Protein AF-0000000073251323 (afdb_homodimer)

Foldseek 3Di:
DFKKKKKKWFQFDDPVLQVVLQVLQVCCQPQFDDVNHGFWPDKDKDFDDDDVVSVRTTIMMMTMGRDPVSVVCLVPPTPSSVVSVVSRVVGTPDMDMDMDGDPDD/DFKKKKKKWFQFDDPVLQVVLQVLQVCCQPQFDDVNHGFWPDKDKDFDDDDVVSVRTTIMMMTMGRDPVSVVCLVPPTPSSVVSVVSRVVGTPDMDMDMDGDPDD

Sequence (210 aa):
MSPVTRVTLFKVASEKDQQHLVDLYKQMPQKAVKDGKPYISSVQAGKANSDQRAQGFTVVAISTFASQEDFNYYDTECEAHLELRTFAKGVNQGFAMIYFENEVVMSPVTRVTLFKVASEKDQQHLVDLYKQMPQKAVKDGKPYISSVQAGKANSDQRAQGFTVVAISTFASQEDFNYYDTECEAHLELRTFAKGVNQGFAMIYFENEVV

pLDDT: mean 97.34, std 3.48, range [72.31, 98.94]

InterPro domains:
  IPR011008 Dimeric alpha-beta barrel [SSF54909] (3-102)
  IPR013097 Stress responsive alpha+beta-barrel [PF07876] (4-89)
  IPR013097 Stress responsive alpha+beta-barrel [PS51502] (4-100)
  IPR013097 Stress responsive alpha+beta-barrel [SM00886] (4-102)

Structure (mmCIF, N/CA/C/O backbone):
data_AF-0000000073251323-model_v1
#
loop_
_entity.id
_entity.type
_entity.pdbx_description
1 polymer 'Chromosome 4, complete genome'
#
loop_
_atom_site.group_PDB
_atom_site.id
_atom_site.type_symbol
_atom_site.label_atom_id
_atom_site.label_alt_id
_atom_site.label_comp_id
_atom_site.label_asym_id
_atom_site.label_entity_id
_atom_site.label_seq_id
_atom_site.pdbx_PDB_ins_code
_atom_site.Cartn_x
_atom_site.Cartn_y
_atom_site.Cartn_z
_atom_site.occupancy
_atom_site.B_iso_or_equiv
_atom_site.auth_seq_id
_atom_site.auth_comp_id
_atom_site.auth_asym_id
_atom_site.auth_atom_id
_atom_site.pdbx_PDB_model_num
ATOM 1 N N . MET A 1 1 ? -20.422 -1.208 -6.93 1 72.31 1 MET A N 1
ATOM 2 C CA . MET A 1 1 ? -19.672 -1.805 -5.828 1 72.31 1 MET A CA 1
ATOM 3 C C . MET A 1 1 ? -18.359 -1.06 -5.594 1 72.31 1 MET A C 1
ATOM 5 O O . MET A 1 1 ? -17.812 -0.445 -6.516 1 72.31 1 MET A O 1
ATOM 9 N N . SER A 1 2 ? -17.953 -0.937 -4.324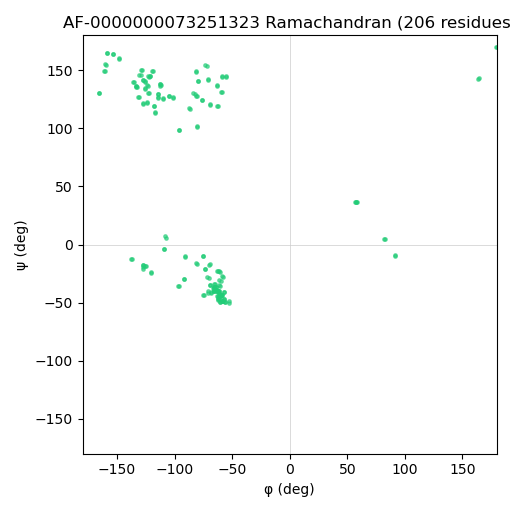 1 89.94 2 SER A N 1
ATOM 10 C CA . SER A 1 2 ? -16.797 -0.085 -4.027 1 89.94 2 SER A CA 1
ATOM 11 C C . SER A 1 2 ? -15.492 -0.827 -4.262 1 89.94 2 SER A C 1
ATOM 13 O O . SER A 1 2 ? -15.352 -1.986 -3.869 1 89.94 2 SER A O 1
ATOM 15 N N . PRO A 1 3 ? -14.617 -0.254 -4.977 1 97.69 3 PRO A N 1
ATOM 16 C CA . PRO A 1 3 ? -13.32 -0.903 -5.207 1 97.69 3 PRO A CA 1
ATOM 17 C C . PRO A 1 3 ? -12.602 -1.268 -3.908 1 97.69 3 PRO A C 1
ATOM 19 O O . PRO A 1 3 ? -12.766 -0.581 -2.896 1 97.69 3 PRO A O 1
ATOM 22 N N . VAL A 1 4 ? -11.93 -2.352 -3.936 1 98.44 4 VAL A N 1
ATOM 23 C CA . VAL A 1 4 ? -11.125 -2.834 -2.816 1 98.44 4 VAL A CA 1
ATOM 24 C C . VAL A 1 4 ? -9.648 -2.832 -3.203 1 98.44 4 VAL A C 1
ATOM 26 O O . VAL A 1 4 ? -9.273 -3.328 -4.27 1 98.44 4 VAL A O 1
ATOM 29 N N . THR A 1 5 ? -8.859 -2.234 -2.355 1 98.81 5 THR A N 1
ATOM 30 C CA . THR A 1 5 ? -7.422 -2.229 -2.578 1 98.81 5 THR A CA 1
ATOM 31 C C . THR A 1 5 ? -6.711 -3.107 -1.551 1 98.81 5 THR A C 1
ATOM 33 O O . THR A 1 5 ? -6.977 -3.008 -0.352 1 98.81 5 THR A O 1
ATOM 36 N N . ARG A 1 6 ? -5.914 -4.039 -2.057 1 98.88 6 ARG A N 1
ATOM 37 C CA . ARG A 1 6 ? -5.09 -4.918 -1.231 1 98.88 6 ARG A CA 1
ATOM 38 C C . ARG A 1 6 ? -3.625 -4.5 -1.283 1 98.88 6 ARG A C 1
ATOM 40 O O . ARG A 1 6 ? -3.059 -4.336 -2.365 1 98.88 6 ARG A O 1
ATOM 47 N N . VAL A 1 7 ? -3.029 -4.316 -0.119 1 98.94 7 VAL A N 1
ATOM 48 C CA . VAL A 1 7 ? -1.603 -4.051 0.029 1 98.94 7 VAL A CA 1
ATOM 49 C C . VAL A 1 7 ? -0.932 -5.219 0.748 1 98.94 7 VAL A C 1
ATOM 51 O O . VAL A 1 7 ? -1.385 -5.645 1.813 1 98.94 7 VAL A O 1
ATOM 54 N N . THR A 1 8 ? 0.101 -5.746 0.147 1 98.88 8 THR A N 1
ATOM 55 C CA . THR A 1 8 ? 0.896 -6.785 0.792 1 98.88 8 THR A CA 1
ATOM 56 C C . THR A 1 8 ? 2.359 -6.363 0.89 1 98.88 8 THR A C 1
ATOM 58 O O . THR A 1 8 ? 2.939 -5.883 -0.086 1 98.88 8 THR A O 1
ATOM 61 N N . LEU A 1 9 ? 2.914 -6.492 2.043 1 98.88 9 LEU A N 1
ATOM 62 C CA . LEU A 1 9 ? 4.332 -6.289 2.311 1 98.88 9 LEU A CA 1
ATOM 63 C C . LEU A 1 9 ? 5.012 -7.605 2.68 1 98.88 9 LEU A C 1
ATOM 65 O O . LEU A 1 9 ? 4.457 -8.398 3.441 1 98.88 9 LEU A O 1
ATOM 69 N N . PHE A 1 10 ? 6.207 -7.816 2.139 1 98.88 10 PHE A N 1
ATOM 70 C CA . PHE A 1 10 ? 6.949 -9.039 2.414 1 98.88 10 PHE A CA 1
ATOM 71 C C . PHE A 1 10 ? 8.344 -8.727 2.938 1 98.88 10 PHE A C 1
ATOM 73 O O . PHE A 1 10 ? 8.992 -7.793 2.459 1 98.88 10 PHE A O 1
ATOM 80 N N . LYS A 1 11 ? 8.758 -9.5 3.906 1 98.81 11 LYS A N 1
ATOM 81 C CA . LYS A 1 11 ? 10.164 -9.555 4.281 1 98.81 11 LYS A CA 1
ATOM 82 C C . LYS A 1 11 ? 10.867 -10.727 3.604 1 98.81 11 LYS A C 1
ATOM 84 O O . LYS A 1 11 ? 10.734 -11.875 4.035 1 98.81 11 LYS A O 1
ATOM 89 N N . VAL A 1 12 ? 11.555 -10.438 2.523 1 98.81 12 VAL A N 1
ATOM 90 C CA . VAL A 1 12 ? 12.312 -11.43 1.765 1 98.81 12 VAL A CA 1
ATOM 91 C C . VAL A 1 12 ? 13.789 -11.062 1.77 1 98.81 12 VAL A C 1
ATOM 93 O O . VAL A 1 12 ? 14.172 -9.984 1.295 1 98.81 12 VAL A O 1
ATOM 96 N N . ALA A 1 13 ? 14.633 -11.891 2.293 1 97.81 13 ALA A N 1
ATOM 97 C CA . ALA A 1 13 ? 16.047 -11.578 2.492 1 97.81 13 ALA A CA 1
ATOM 98 C C . ALA A 1 13 ? 16.812 -11.633 1.175 1 97.81 13 ALA A C 1
ATOM 100 O O . ALA A 1 13 ? 17.609 -10.75 0.878 1 97.81 13 ALA A O 1
ATOM 101 N N . SER A 1 14 ? 16.562 -12.625 0.363 1 98.19 14 SER A N 1
ATOM 102 C CA . SER A 1 14 ? 17.297 -12.867 -0.873 1 98.19 14 SER A CA 1
ATOM 103 C C . SER A 1 14 ? 16.859 -11.898 -1.97 1 98.19 14 SER A C 1
ATOM 105 O O . SER A 1 14 ? 15.695 -11.852 -2.348 1 98.19 14 SER A O 1
ATOM 107 N N . GLU A 1 15 ? 17.828 -11.188 -2.518 1 98 15 GLU A N 1
ATOM 108 C CA . GLU A 1 15 ? 17.531 -10.273 -3.615 1 98 15 GLU A CA 1
ATOM 109 C C . GLU A 1 15 ? 16.969 -11.016 -4.82 1 98 15 GLU A C 1
ATOM 111 O O . GLU A 1 15 ? 16.078 -10.508 -5.512 1 98 15 GLU A O 1
ATOM 116 N N . LYS A 1 16 ? 17.531 -12.148 -5.059 1 98.38 16 LYS A N 1
ATOM 117 C CA . LYS A 1 16 ? 17.047 -12.977 -6.156 1 98.38 16 LYS A CA 1
ATOM 118 C C . LYS A 1 16 ? 15.578 -13.359 -5.945 1 98.38 16 LYS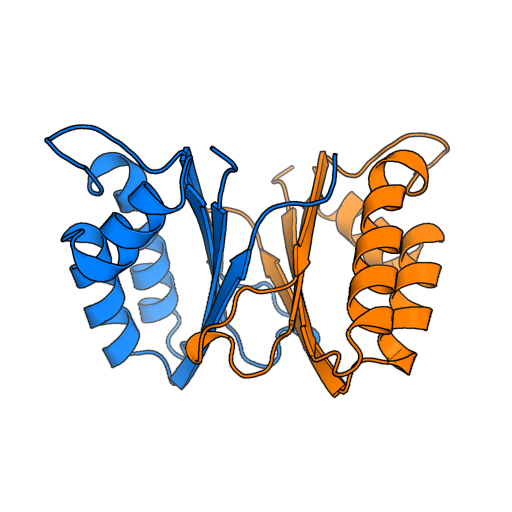 A C 1
ATOM 120 O O . LYS A 1 16 ? 14.766 -13.273 -6.867 1 98.38 16 LYS A O 1
ATOM 125 N N . ASP A 1 17 ? 15.219 -13.75 -4.723 1 98.75 17 ASP A N 1
ATOM 126 C CA . ASP A 1 17 ? 13.844 -14.133 -4.418 1 98.75 17 ASP A CA 1
ATOM 127 C C . ASP A 1 17 ? 12.914 -12.922 -4.457 1 98.75 17 ASP A C 1
ATOM 129 O O . ASP A 1 17 ? 11.758 -13.039 -4.867 1 98.75 17 ASP A O 1
ATOM 133 N N . GLN A 1 18 ? 13.453 -11.773 -4.031 1 98.75 18 GLN A N 1
ATOM 134 C CA . GLN A 1 18 ? 12.664 -10.547 -4.148 1 98.75 18 GLN A CA 1
ATOM 135 C C . GLN A 1 18 ? 12.266 -10.281 -5.598 1 98.75 18 GLN A C 1
ATOM 137 O O . GLN A 1 18 ? 11.094 -10.039 -5.887 1 98.75 18 GLN A O 1
ATOM 142 N N . GLN A 1 19 ? 13.273 -10.383 -6.461 1 98.62 19 GLN A N 1
ATOM 143 C CA . GLN A 1 19 ? 13.008 -10.109 -7.867 1 98.62 19 GLN A CA 1
ATOM 144 C C . 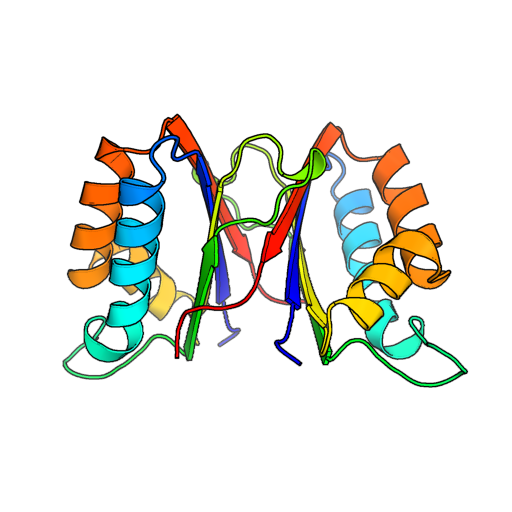GLN A 1 19 ? 12.07 -11.148 -8.469 1 98.62 19 GLN A C 1
ATOM 146 O O . GLN A 1 19 ? 11.195 -10.805 -9.273 1 98.62 19 GLN A O 1
ATOM 151 N N . HIS A 1 20 ? 12.234 -12.367 -8.133 1 98.69 20 HIS A N 1
ATOM 152 C CA . HIS A 1 20 ? 11.344 -13.406 -8.648 1 98.69 20 HIS A CA 1
ATOM 153 C C . HIS A 1 20 ? 9.898 -13.156 -8.211 1 98.69 20 HIS A C 1
ATOM 155 O O . HIS A 1 20 ? 8.977 -13.32 -9.008 1 98.69 20 HIS A O 1
ATOM 161 N N . LEU A 1 21 ? 9.719 -12.758 -6.973 1 98.62 21 LEU A N 1
ATOM 162 C CA . LEU A 1 21 ? 8.391 -12.43 -6.469 1 98.62 21 LEU A CA 1
ATOM 163 C C . LEU A 1 21 ? 7.773 -11.281 -7.262 1 98.62 21 LEU A C 1
ATOM 165 O O . LEU A 1 21 ? 6.617 -11.359 -7.68 1 98.62 21 LEU A O 1
ATOM 169 N N . VAL A 1 22 ? 8.562 -10.234 -7.527 1 98.69 22 VAL A N 1
ATOM 170 C CA . VAL A 1 22 ? 8.102 -9.094 -8.312 1 98.69 22 VAL A CA 1
ATOM 171 C C . VAL A 1 22 ? 7.754 -9.555 -9.727 1 98.69 22 VAL A C 1
ATOM 173 O O . VAL A 1 22 ? 6.738 -9.133 -10.289 1 98.69 22 VAL A O 1
ATOM 176 N N . ASP A 1 23 ? 8.57 -10.461 -10.281 1 98.31 23 ASP A N 1
ATOM 177 C CA . ASP A 1 23 ? 8.328 -10.977 -11.625 1 98.31 23 ASP A CA 1
ATOM 178 C C . ASP A 1 23 ? 7.016 -11.758 -11.688 1 98.31 23 ASP A C 1
ATOM 180 O O . ASP A 1 23 ? 6.32 -11.727 -12.703 1 98.31 23 ASP A O 1
ATOM 184 N N . LEU A 1 24 ? 6.703 -12.477 -10.641 1 98.25 24 LEU A N 1
ATOM 185 C CA . LEU A 1 24 ? 5.418 -13.164 -10.586 1 98.25 24 LEU A CA 1
ATOM 186 C C . LEU A 1 24 ? 4.266 -12.172 -10.609 1 98.25 24 LEU A C 1
ATOM 188 O O . LEU A 1 24 ? 3.271 -12.383 -11.312 1 98.25 24 LEU A O 1
ATOM 192 N N . TYR A 1 25 ? 4.391 -11.055 -9.906 1 98.56 25 TYR A N 1
ATOM 193 C CA . TYR A 1 25 ? 3.354 -10.031 -9.914 1 98.56 25 TYR A CA 1
ATOM 194 C C . TYR A 1 25 ? 3.215 -9.406 -11.297 1 98.56 25 TYR A C 1
ATOM 196 O O . TYR A 1 25 ? 2.111 -9.047 -11.719 1 98.56 25 TYR A O 1
ATOM 204 N N . LYS A 1 26 ? 4.352 -9.281 -12.039 1 97.56 26 LYS A N 1
ATOM 205 C CA . LYS A 1 26 ? 4.328 -8.719 -13.383 1 97.56 26 LYS A CA 1
ATOM 206 C C . LYS A 1 26 ? 3.455 -9.555 -14.312 1 97.56 26 LYS A C 1
ATOM 208 O O . LYS A 1 26 ? 2.924 -9.039 -15.305 1 97.56 26 LYS A O 1
ATOM 213 N N . GLN A 1 27 ? 3.271 -10.758 -13.969 1 96.88 27 GLN A N 1
ATOM 214 C CA . GLN A 1 27 ? 2.52 -11.672 -14.82 1 96.88 27 GLN A CA 1
ATOM 215 C C . GLN A 1 27 ? 1.034 -11.656 -14.469 1 96.88 27 GLN A C 1
ATOM 217 O O . GLN A 1 27 ? 0.205 -12.156 -15.234 1 96.88 27 GLN A O 1
ATOM 222 N N . MET A 1 28 ? 0.655 -11.07 -13.422 1 96.25 28 MET A N 1
ATOM 223 C CA . MET A 1 28 ? -0.7 -11.172 -12.891 1 96.25 28 MET A CA 1
ATOM 224 C C . MET A 1 28 ? -1.71 -10.539 -13.844 1 96.25 28 MET A C 1
ATOM 226 O O . MET A 1 28 ? -2.787 -11.094 -14.07 1 96.25 28 MET A O 1
ATOM 230 N N . PRO A 1 29 ? -1.384 -9.383 -14.477 1 93.19 29 PRO A N 1
ATOM 231 C CA . PRO A 1 29 ? -2.371 -8.789 -15.383 1 93.19 29 PRO A CA 1
ATOM 232 C C . PRO A 1 29 ? -2.787 -9.734 -16.5 1 93.19 29 PRO A C 1
ATOM 234 O O . PRO A 1 29 ? -3.93 -9.688 -16.969 1 93.19 29 PRO A O 1
ATOM 237 N N . GLN A 1 30 ? -1.931 -10.617 -16.875 1 93.5 30 GLN A N 1
ATOM 238 C CA . GLN A 1 30 ? -2.213 -11.555 -17.969 1 93.5 30 GLN A CA 1
ATOM 239 C C . GLN A 1 30 ? -2.715 -12.891 -17.422 1 93.5 30 GLN A C 1
ATOM 241 O O . GLN A 1 30 ? -3.617 -13.5 -18 1 93.5 30 GLN A O 1
ATOM 246 N N . LYS A 1 31 ? -2.182 -13.312 -16.281 1 95.88 31 LYS A N 1
ATOM 247 C CA . LYS A 1 31 ? -2.412 -14.672 -15.805 1 95.88 31 LYS A CA 1
ATOM 248 C C . LYS A 1 31 ? -3.627 -14.734 -14.883 1 95.88 31 LYS A C 1
ATOM 250 O O . LYS A 1 31 ? -4.254 -15.789 -14.75 1 95.88 31 LYS A O 1
ATOM 255 N N . ALA A 1 32 ? -3.906 -13.711 -14.211 1 96.56 32 ALA A N 1
ATOM 256 C CA . ALA A 1 32 ? -5.039 -13.703 -13.289 1 96.56 32 ALA A CA 1
ATOM 257 C C . ALA A 1 32 ? -6.352 -13.461 -14.031 1 96.56 32 ALA A C 1
ATOM 259 O O . ALA A 1 32 ? -6.676 -12.32 -14.375 1 96.56 32 ALA A O 1
ATOM 260 N N . VAL A 1 33 ? -7.125 -14.516 -14.289 1 96.19 33 VAL A N 1
ATOM 261 C CA . VAL A 1 33 ? -8.367 -14.414 -15.047 1 96.19 33 VAL A CA 1
ATOM 262 C C . VAL A 1 33 ? -9.5 -15.102 -14.281 1 96.19 33 VAL A C 1
ATOM 264 O O . VAL A 1 33 ? -9.258 -16.031 -13.516 1 96.19 33 VAL A O 1
ATOM 267 N N . LYS A 1 34 ? -10.609 -14.609 -14.383 1 95.31 34 LYS A N 1
ATOM 268 C CA . LYS A 1 34 ? -11.883 -15.156 -13.93 1 95.31 34 LYS A CA 1
ATOM 269 C C . LYS A 1 34 ? -12.82 -15.414 -15.109 1 95.31 34 LYS A C 1
ATOM 271 O O . LYS A 1 34 ? -13.242 -14.477 -15.789 1 95.31 34 LYS A O 1
ATOM 276 N N . ASP A 1 35 ? -13.109 -16.672 -15.336 1 93.31 35 ASP A N 1
ATOM 277 C CA . ASP A 1 35 ? -13.875 -17.078 -16.516 1 93.31 35 ASP A CA 1
ATOM 278 C C . ASP A 1 35 ? -13.203 -16.609 -17.797 1 93.31 35 ASP A C 1
ATOM 280 O O . ASP A 1 35 ? -13.852 -16.031 -18.672 1 93.31 35 ASP A O 1
ATOM 284 N N . GLY A 1 36 ? -11.891 -16.641 -17.812 1 93.38 36 GLY A N 1
ATOM 285 C CA . GLY A 1 36 ? -11.094 -16.344 -19 1 93.38 36 GLY A CA 1
ATOM 286 C C . GLY A 1 36 ? -10.875 -14.859 -19.219 1 93.38 36 GLY A C 1
ATOM 287 O O . GLY A 1 36 ? -10.25 -14.453 -20.203 1 93.38 36 GLY A O 1
ATOM 288 N N . LYS A 1 37 ? -11.344 -14.055 -18.281 1 96 37 LYS A N 1
ATOM 289 C CA . LYS A 1 37 ? -11.258 -12.609 -18.469 1 96 37 LYS A CA 1
ATOM 290 C C . LYS A 1 37 ? -10.5 -11.953 -17.312 1 96 37 LYS A C 1
ATOM 292 O O . LYS A 1 37 ? -10.625 -12.375 -16.172 1 96 37 LYS A O 1
ATOM 297 N N . PRO A 1 38 ? -9.742 -10.891 -17.719 1 96 38 PRO A N 1
ATOM 298 C CA . PRO A 1 38 ? -9.102 -10.141 -16.641 1 96 38 PRO A CA 1
ATOM 299 C C . PRO A 1 38 ? -10.117 -9.578 -15.641 1 96 38 PRO A C 1
ATOM 301 O O . PRO A 1 38 ? -11.211 -9.172 -16.031 1 96 38 PRO A O 1
ATOM 304 N N . TYR A 1 39 ? -9.758 -9.523 -14.312 1 97.44 39 TYR A N 1
ATOM 305 C CA . TYR A 1 39 ? -10.703 -9.031 -13.32 1 97.44 39 TYR A CA 1
ATOM 306 C C . TYR A 1 39 ? -10.016 -8.125 -12.305 1 97.44 39 TYR A C 1
ATOM 308 O O . TYR A 1 39 ? -10.672 -7.492 -11.477 1 97.44 39 TYR A O 1
ATOM 316 N N . ILE A 1 40 ? -8.68 -8.125 -12.297 1 97.69 40 ILE A N 1
ATOM 317 C CA . ILE A 1 40 ? -7.938 -7.188 -11.453 1 97.69 40 ILE A CA 1
ATOM 318 C C . ILE A 1 40 ? -7.867 -5.824 -12.141 1 97.69 40 ILE A C 1
ATOM 320 O O . ILE A 1 40 ? -7.473 -5.723 -13.305 1 97.69 40 ILE A O 1
ATOM 324 N N . SER A 1 41 ? -8.25 -4.789 -11.453 1 97.5 41 SER A N 1
ATOM 325 C CA . SER A 1 41 ? -8.297 -3.441 -12.016 1 97.5 41 SER A CA 1
ATOM 326 C C . SER A 1 41 ? -6.898 -2.883 -12.234 1 97.5 41 SER A C 1
ATOM 328 O O . SER A 1 41 ? -6.641 -2.207 -13.234 1 97.5 41 SER A O 1
ATOM 330 N N . SER A 1 42 ? -6.039 -3.146 -11.297 1 97.62 42 SER A N 1
ATOM 331 C CA . SER A 1 42 ? -4.656 -2.699 -11.406 1 97.62 42 SER A CA 1
ATOM 332 C C . SER A 1 42 ? -3.742 -3.477 -10.469 1 97.62 42 SER A C 1
ATOM 334 O O . SER A 1 42 ? -4.191 -3.98 -9.438 1 97.62 42 SER A O 1
ATOM 336 N N . VAL A 1 43 ? -2.48 -3.662 -10.836 1 98.31 43 VAL A N 1
ATOM 337 C CA . VAL A 1 43 ? -1.43 -4.281 -10.031 1 98.31 43 VAL A CA 1
ATOM 338 C C . VAL A 1 43 ? -0.178 -3.404 -10.062 1 98.31 43 VAL A C 1
ATOM 340 O O . VAL A 1 43 ? 0.265 -2.977 -11.125 1 98.31 43 VAL A O 1
ATOM 343 N N . GLN A 1 44 ? 0.321 -3.08 -8.93 1 98.56 44 GLN A N 1
ATOM 344 C CA . GLN A 1 44 ? 1.643 -2.49 -8.742 1 98.56 44 GLN A CA 1
ATOM 345 C C . GLN A 1 44 ? 2.508 -3.355 -7.828 1 98.56 44 GLN A C 1
ATOM 347 O O . GLN A 1 44 ? 2.004 -3.965 -6.883 1 98.56 44 GLN A O 1
ATOM 352 N N . ALA A 1 45 ? 3.773 -3.373 -8.125 1 98.81 45 ALA A N 1
ATOM 353 C CA . ALA A 1 45 ? 4.711 -4.09 -7.27 1 98.81 45 ALA A CA 1
ATOM 354 C C . ALA A 1 45 ? 6.141 -3.602 -7.484 1 98.81 45 ALA A C 1
ATOM 356 O O . ALA A 1 45 ? 6.465 -3.064 -8.547 1 98.81 45 ALA A O 1
ATOM 357 N N . GLY A 1 46 ? 6.934 -3.764 -6.5 1 98.62 46 GLY A N 1
ATOM 358 C CA . GLY A 1 46 ? 8.344 -3.412 -6.582 1 98.62 46 GLY A CA 1
ATOM 359 C C . GLY A 1 46 ? 9.102 -3.678 -5.293 1 98.62 46 GLY A C 1
ATOM 360 O O . GLY A 1 46 ? 8.508 -4.059 -4.285 1 98.62 46 GLY A O 1
ATOM 361 N N . LYS A 1 47 ? 10.414 -3.559 -5.457 1 98.75 47 LYS A N 1
ATOM 362 C CA . LYS A 1 47 ? 11.273 -3.637 -4.285 1 98.75 47 LYS A CA 1
ATOM 363 C C . LYS A 1 47 ? 11.289 -2.316 -3.52 1 98.75 47 LYS A C 1
ATOM 365 O O . LYS A 1 47 ? 11.305 -1.243 -4.125 1 98.75 47 LYS A O 1
ATOM 370 N N . ALA A 1 48 ? 11.281 -2.449 -2.174 1 98.38 48 ALA A N 1
ATOM 371 C CA . ALA A 1 48 ? 11.383 -1.273 -1.314 1 98.38 48 ALA A CA 1
ATOM 372 C C . ALA A 1 48 ? 12.719 -0.564 -1.515 1 98.38 48 ALA A C 1
ATOM 374 O O . ALA A 1 48 ? 13.766 -1.212 -1.63 1 98.38 48 ALA A O 1
ATOM 375 N N . ASN A 1 49 ? 12.656 0.772 -1.596 1 98.12 49 ASN A N 1
ATOM 376 C CA . ASN A 1 49 ? 13.891 1.541 -1.483 1 98.12 49 ASN A CA 1
ATOM 377 C C . ASN A 1 49 ? 14.422 1.538 -0.054 1 98.12 49 ASN A C 1
ATOM 379 O O . ASN A 1 49 ? 13.664 1.348 0.896 1 98.12 49 ASN A O 1
ATOM 383 N N . SER A 1 50 ? 15.727 1.707 0.015 1 96.38 50 SER A N 1
ATOM 384 C CA . SER A 1 50 ? 16.375 1.657 1.324 1 96.38 50 SER A CA 1
ATOM 385 C C . SER A 1 50 ? 15.867 2.777 2.23 1 96.38 50 SER A C 1
ATOM 387 O O . SER A 1 50 ? 16.016 3.957 1.908 1 96.38 50 SER A O 1
ATOM 389 N N . ASP A 1 51 ? 15.266 2.379 3.338 1 97.75 51 ASP A N 1
ATOM 390 C CA . ASP A 1 51 ? 14.734 3.287 4.352 1 97.75 51 ASP A CA 1
ATOM 391 C C . ASP A 1 51 ? 14.43 2.543 5.648 1 97.75 51 ASP A C 1
ATOM 393 O O . ASP A 1 51 ? 13.789 1.493 5.633 1 97.75 51 ASP A O 1
ATOM 397 N N . GLN A 1 52 ? 14.898 3.055 6.797 1 97.31 52 GLN A N 1
ATOM 398 C CA . GLN A 1 52 ? 14.703 2.375 8.078 1 97.31 52 GLN A CA 1
ATOM 399 C C . GLN A 1 52 ? 13.227 2.256 8.414 1 97.31 52 GLN A C 1
ATOM 401 O O . GLN A 1 52 ? 12.812 1.327 9.117 1 97.31 52 GLN A O 1
ATOM 406 N N . ARG A 1 53 ? 12.445 3.1 7.848 1 98.44 53 ARG A N 1
ATOM 407 C CA . ARG A 1 53 ? 11.023 3.109 8.172 1 98.44 53 ARG A CA 1
ATOM 408 C C . ARG A 1 53 ? 10.305 1.937 7.512 1 98.44 53 ARG A C 1
ATOM 410 O O . ARG A 1 53 ? 9.164 1.623 7.859 1 98.44 53 ARG A O 1
ATOM 417 N N . ALA A 1 54 ? 10.969 1.243 6.625 1 98.5 54 ALA A N 1
ATOM 418 C CA . ALA A 1 54 ? 10.375 0.074 5.98 1 98.5 54 ALA A CA 1
ATOM 419 C C . ALA A 1 54 ? 10.219 -1.079 6.965 1 98.5 54 ALA A C 1
ATOM 421 O O . ALA A 1 54 ? 9.508 -2.047 6.695 1 98.5 54 ALA A O 1
ATOM 422 N N . GLN A 1 55 ? 10.875 -1.076 8.055 1 97.94 55 GLN A N 1
ATOM 423 C CA . GLN A 1 55 ? 10.758 -2.041 9.148 1 97.94 55 GLN A CA 1
ATOM 424 C C . GLN A 1 55 ? 11.055 -3.457 8.664 1 97.94 55 GLN A C 1
ATOM 426 O O . GLN A 1 55 ? 10.359 -4.402 9.031 1 97.94 55 GLN A O 1
ATOM 431 N N . GLY A 1 56 ? 12 -3.621 7.754 1 97.88 56 GLY A N 1
ATOM 432 C CA . GLY A 1 56 ? 12.469 -4.922 7.309 1 97.88 56 GLY A CA 1
ATOM 433 C C . GLY A 1 56 ? 11.711 -5.449 6.105 1 97.88 56 GLY A C 1
ATOM 434 O O . GLY A 1 56 ? 12.078 -6.48 5.539 1 97.88 56 GLY A O 1
ATOM 435 N N . PHE A 1 57 ? 10.617 -4.762 5.75 1 98.75 57 PHE A N 1
ATOM 436 C CA . PHE A 1 57 ? 9.906 -5.164 4.539 1 98.75 57 PHE A CA 1
ATOM 437 C C . PHE A 1 57 ? 10.719 -4.805 3.297 1 98.75 57 PHE A C 1
ATOM 439 O O . PHE A 1 57 ? 11.312 -3.729 3.225 1 98.75 57 PHE A O 1
ATOM 446 N N . THR A 1 58 ? 10.672 -5.707 2.285 1 98.88 58 THR A N 1
ATOM 447 C CA . THR A 1 58 ? 11.586 -5.539 1.16 1 98.88 58 THR A CA 1
ATOM 448 C C . THR A 1 58 ? 10.82 -5.551 -0.161 1 98.88 58 THR A C 1
ATOM 450 O O . THR A 1 58 ? 11.359 -5.156 -1.198 1 98.88 58 THR A O 1
ATOM 453 N N . VAL A 1 59 ? 9.609 -6.031 -0.178 1 98.88 59 VAL A N 1
ATOM 454 C CA . VAL A 1 59 ? 8.766 -6.066 -1.37 1 98.88 59 VAL A CA 1
ATOM 455 C C . VAL A 1 59 ? 7.352 -5.602 -1.02 1 98.88 59 VAL A C 1
ATOM 457 O O . VAL A 1 59 ? 6.828 -5.941 0.044 1 98.88 59 VAL A O 1
ATOM 460 N N . VAL A 1 60 ? 6.805 -4.836 -1.915 1 98.94 60 VAL A N 1
ATOM 461 C CA . VAL A 1 60 ? 5.43 -4.371 -1.754 1 98.94 60 VAL A CA 1
ATOM 462 C C . VAL A 1 60 ? 4.629 -4.684 -3.016 1 98.94 60 VAL A C 1
ATOM 464 O O . VAL A 1 60 ? 5.148 -4.59 -4.129 1 98.94 60 VAL A O 1
ATOM 467 N N . ALA A 1 61 ? 3.42 -5.059 -2.84 1 98.88 61 ALA A N 1
ATOM 468 C CA . ALA A 1 61 ? 2.459 -5.246 -3.924 1 98.88 61 ALA A CA 1
ATOM 469 C C . ALA A 1 61 ? 1.121 -4.594 -3.59 1 98.88 61 ALA A C 1
ATOM 471 O O . ALA A 1 61 ? 0.647 -4.68 -2.455 1 98.88 61 ALA A O 1
ATOM 472 N N . ILE A 1 62 ? 0.551 -3.904 -4.551 1 98.88 62 ILE A N 1
ATOM 473 C CA . ILE A 1 62 ? -0.753 -3.258 -4.453 1 98.88 62 ILE A CA 1
ATOM 474 C C . ILE A 1 62 ? -1.664 -3.76 -5.57 1 98.88 62 ILE A C 1
ATOM 476 O O . ILE A 1 62 ? -1.321 -3.658 -6.754 1 98.88 62 ILE A O 1
ATOM 480 N N . SER A 1 63 ? -2.797 -4.312 -5.219 1 98.62 63 SER A N 1
ATOM 481 C CA . SER A 1 63 ? -3.799 -4.727 -6.199 1 98.62 63 SER A CA 1
ATOM 482 C C . SER A 1 63 ? -5.16 -4.113 -5.887 1 98.62 63 SER A C 1
ATOM 484 O O . SER A 1 63 ? -5.582 -4.078 -4.73 1 98.62 63 SER A O 1
ATOM 486 N N . THR A 1 64 ? -5.781 -3.615 -6.914 1 98.44 64 THR A N 1
ATOM 487 C CA . THR A 1 64 ? -7.125 -3.066 -6.77 1 98.44 64 THR A CA 1
ATOM 488 C C . THR A 1 64 ? -8.141 -3.918 -7.527 1 98.44 64 THR A C 1
ATOM 490 O O . THR A 1 64 ? -7.883 -4.348 -8.656 1 98.44 64 THR A O 1
ATOM 493 N N . PHE A 1 65 ? -9.227 -4.117 -6.895 1 98.31 65 PHE A N 1
ATOM 494 C CA . PHE A 1 65 ? -10.336 -4.895 -7.434 1 98.31 65 PHE A CA 1
ATOM 495 C C . PHE A 1 65 ? -11.594 -4.039 -7.535 1 98.31 65 PHE A C 1
ATOM 497 O O . PHE A 1 65 ? -11.828 -3.166 -6.695 1 98.31 65 PHE A O 1
ATOM 504 N N . ALA A 1 66 ? -12.398 -4.363 -8.508 1 97.5 66 ALA A N 1
ATOM 505 C CA . ALA A 1 66 ? -13.617 -3.578 -8.719 1 97.5 66 ALA A CA 1
ATOM 506 C C . ALA A 1 66 ? -14.656 -3.881 -7.637 1 97.5 66 ALA A C 1
ATOM 508 O O . ALA A 1 66 ? -15.586 -3.102 -7.43 1 97.5 66 ALA A O 1
ATOM 509 N N . SER A 1 67 ? -14.516 -5.07 -6.977 1 97.19 67 SER A N 1
ATOM 510 C CA . SER A 1 67 ? -15.508 -5.48 -5.992 1 97.19 67 SER A CA 1
ATOM 511 C C . SER A 1 67 ? -14.906 -6.41 -4.949 1 97.19 67 SER A C 1
ATOM 513 O O . SER A 1 67 ? -13.82 -6.961 -5.152 1 97.19 67 SER A O 1
ATOM 515 N N . GLN A 1 68 ? -15.688 -6.531 -3.83 1 97.38 68 GLN A N 1
ATOM 516 C CA . GLN A 1 68 ? -15.305 -7.496 -2.801 1 97.38 68 GLN A CA 1
ATOM 517 C C . GLN A 1 68 ? -15.305 -8.922 -3.354 1 97.38 68 GLN A C 1
ATOM 519 O O . GLN A 1 68 ? -14.477 -9.742 -2.959 1 97.38 68 GLN A O 1
ATOM 524 N N . GLU A 1 69 ? -16.219 -9.188 -4.254 1 97.12 69 GLU A N 1
ATOM 525 C CA . GLU A 1 69 ? -16.312 -10.516 -4.863 1 97.12 69 GLU A CA 1
ATOM 526 C C . GLU A 1 69 ? -15.039 -10.844 -5.652 1 97.12 69 GLU A C 1
ATOM 528 O O . GLU A 1 69 ? -14.508 -11.945 -5.547 1 97.12 69 GLU A O 1
ATOM 533 N N . ASP A 1 70 ? -14.57 -9.891 -6.418 1 97.62 70 ASP A N 1
ATOM 534 C CA . ASP A 1 70 ? -13.344 -10.094 -7.18 1 97.62 70 ASP A CA 1
ATOM 535 C C . ASP A 1 70 ? -12.156 -10.312 -6.25 1 97.62 70 ASP A C 1
ATOM 537 O O . ASP A 1 70 ? -11.297 -11.156 -6.52 1 97.62 70 ASP A O 1
ATOM 541 N N . PHE A 1 71 ? -12.102 -9.578 -5.16 1 98.31 71 PHE A N 1
ATOM 542 C CA . PHE A 1 71 ? -11.039 -9.766 -4.172 1 98.31 71 PHE A CA 1
ATOM 543 C C . PHE A 1 71 ? -11.102 -11.172 -3.582 1 98.31 71 PHE A C 1
ATOM 545 O O . PHE A 1 71 ? -10.078 -11.852 -3.465 1 98.31 71 PHE A O 1
ATOM 552 N N . ASN A 1 72 ? -12.32 -11.586 -3.223 1 97.88 72 ASN A N 1
ATOM 553 C CA . ASN A 1 72 ? -12.492 -12.922 -2.656 1 97.88 72 ASN A CA 1
ATOM 554 C C . ASN A 1 72 ? -12.039 -14.008 -3.629 1 97.88 72 ASN A C 1
ATOM 556 O O . ASN A 1 72 ? -11.398 -14.977 -3.225 1 97.88 72 ASN A O 1
ATOM 560 N N . TYR A 1 73 ? -12.406 -13.836 -4.863 1 98.31 73 TYR A N 1
ATOM 561 C CA . TYR A 1 73 ? -11.977 -14.789 -5.887 1 98.31 73 TYR A CA 1
ATOM 562 C C . TYR A 1 73 ? -10.453 -14.852 -5.961 1 98.31 73 TYR A C 1
ATOM 564 O O . TYR A 1 73 ? -9.875 -15.945 -5.957 1 98.31 73 TYR A O 1
ATOM 572 N N . TYR A 1 74 ? -9.836 -13.719 -6.02 1 98.5 74 TYR A N 1
ATOM 573 C CA . TYR A 1 74 ? -8.375 -13.617 -6.031 1 98.5 74 TYR A CA 1
ATOM 574 C C . TYR A 1 74 ? -7.766 -14.375 -4.863 1 98.5 74 TYR A C 1
ATOM 576 O O . TYR A 1 74 ? -6.855 -15.188 -5.047 1 98.5 74 TYR A O 1
ATOM 584 N N . ASP A 1 75 ? -8.273 -14.117 -3.719 1 97.94 75 ASP A N 1
ATOM 585 C CA . ASP A 1 75 ? -7.715 -14.594 -2.457 1 97.94 75 ASP A CA 1
ATOM 586 C C . ASP A 1 75 ? -7.902 -16.094 -2.299 1 97.94 75 ASP A C 1
ATOM 588 O O . ASP A 1 75 ? -7.07 -16.766 -1.69 1 97.94 75 ASP A O 1
ATOM 592 N N . THR A 1 76 ? -9 -16.703 -2.93 1 97.75 76 THR A N 1
ATOM 593 C CA . THR A 1 76 ? -9.352 -18.078 -2.564 1 97.75 76 THR A CA 1
ATOM 594 C C . THR A 1 76 ? -9.297 -18.984 -3.781 1 97.75 76 THR A C 1
ATOM 596 O O . THR A 1 76 ? -9.133 -20.203 -3.645 1 97.75 76 THR A O 1
ATOM 599 N N . GLU A 1 77 ? -9.438 -18.422 -5.016 1 97.75 77 GLU A N 1
ATOM 600 C CA . GLU A 1 77 ? -9.688 -19.312 -6.148 1 97.75 77 GLU A CA 1
ATOM 601 C C . GLU A 1 77 ? -8.688 -19.062 -7.277 1 97.75 77 GLU A C 1
ATOM 603 O O . GLU A 1 77 ? -8.5 -19.906 -8.156 1 97.75 77 GLU A O 1
ATOM 608 N N . CYS A 1 78 ? -8.078 -17.984 -7.348 1 98.19 78 CYS A N 1
ATOM 609 C CA . CYS A 1 78 ? -7.215 -17.594 -8.461 1 98.19 78 CYS A CA 1
ATOM 610 C C . CYS A 1 78 ? -5.945 -18.438 -8.484 1 98.19 78 CYS A C 1
ATOM 612 O O . CYS A 1 78 ? -5.137 -18.391 -7.551 1 98.19 78 CYS A O 1
ATOM 614 N N . GLU A 1 79 ? -5.703 -19.141 -9.523 1 97.19 79 GLU A N 1
ATOM 615 C CA . GLU A 1 79 ? -4.551 -20.031 -9.648 1 97.19 79 GLU A CA 1
ATOM 616 C C . GLU A 1 79 ? -3.246 -19.234 -9.711 1 97.19 79 GLU A C 1
ATOM 618 O O . GLU A 1 79 ? -2.23 -19.672 -9.164 1 97.19 79 GLU A O 1
ATOM 623 N N . ALA A 1 80 ? -3.312 -18.172 -10.445 1 97.25 80 ALA A N 1
ATOM 624 C CA . ALA A 1 80 ? -2.115 -17.344 -10.539 1 97.25 80 ALA A CA 1
ATOM 625 C C . ALA A 1 80 ? -1.683 -16.844 -9.164 1 97.25 80 ALA A C 1
ATOM 627 O O . ALA A 1 80 ? -0.491 -16.828 -8.844 1 97.25 80 ALA A O 1
ATOM 628 N N . HIS A 1 81 ? -2.627 -16.391 -8.344 1 98.38 81 HIS A N 1
ATOM 629 C CA . HIS A 1 81 ? -2.297 -15.945 -6.996 1 98.38 81 HIS A CA 1
ATOM 630 C C . HIS A 1 81 ? -1.804 -17.094 -6.137 1 98.38 81 HIS A C 1
ATOM 632 O O . HIS A 1 81 ? -0.913 -16.922 -5.301 1 98.38 81 HIS A O 1
ATOM 638 N N . LEU A 1 82 ? -2.381 -18.281 -6.312 1 97.94 82 LEU A N 1
ATOM 639 C CA . LEU A 1 82 ? -1.917 -19.453 -5.582 1 97.94 82 LEU A CA 1
ATOM 640 C C . LEU A 1 82 ? -0.436 -19.703 -5.84 1 97.94 82 LEU A C 1
ATOM 642 O O . LEU A 1 82 ? 0.321 -20 -4.91 1 97.94 82 LEU A O 1
ATOM 646 N N . GLU A 1 83 ? -0.076 -19.641 -7.094 1 97.5 83 GLU A N 1
ATOM 647 C CA . GLU A 1 83 ? 1.33 -19.797 -7.449 1 97.5 83 GLU A CA 1
ATOM 648 C C . GLU A 1 83 ? 2.207 -18.781 -6.727 1 97.5 83 GLU A C 1
ATOM 650 O O . GLU A 1 83 ? 3.229 -19.141 -6.141 1 97.5 83 GLU A O 1
ATOM 655 N N . LEU A 1 84 ? 1.805 -17.562 -6.793 1 97.94 84 LEU A N 1
ATOM 656 C CA . LEU A 1 84 ? 2.512 -16.453 -6.148 1 97.94 84 LEU A CA 1
ATOM 657 C C . LEU A 1 84 ? 2.609 -16.672 -4.645 1 97.94 84 LEU A C 1
ATOM 659 O O . LEU A 1 84 ? 3.695 -16.578 -4.066 1 97.94 84 LEU A O 1
ATOM 663 N N . ARG A 1 85 ? 1.492 -17 -4.051 1 97.56 85 ARG A N 1
ATOM 664 C CA . ARG A 1 85 ? 1.437 -17.156 -2.602 1 97.56 85 ARG A CA 1
ATOM 665 C C . ARG A 1 85 ? 2.279 -18.344 -2.148 1 97.56 85 ARG A C 1
ATOM 667 O O . ARG A 1 85 ? 2.9 -18.297 -1.085 1 97.56 85 ARG A O 1
ATOM 674 N N . THR A 1 86 ? 2.312 -19.422 -2.889 1 98.31 86 THR A N 1
ATOM 675 C CA . THR A 1 86 ? 3.109 -20.594 -2.574 1 98.31 86 THR A CA 1
ATOM 676 C C . THR A 1 86 ? 4.598 -20.266 -2.568 1 98.31 86 THR A C 1
ATOM 678 O O . THR A 1 86 ? 5.32 -20.625 -1.637 1 98.31 86 THR A O 1
ATOM 681 N N . PHE A 1 87 ? 5.031 -19.594 -3.555 1 98.75 87 PHE A N 1
ATOM 682 C CA . PHE A 1 87 ? 6.422 -19.156 -3.604 1 98.75 87 PHE A CA 1
ATOM 683 C C . PHE A 1 87 ? 6.742 -18.25 -2.428 1 98.75 87 PHE A C 1
ATOM 685 O O . PHE A 1 87 ? 7.738 -18.453 -1.729 1 98.75 87 PHE A O 1
ATOM 692 N N . ALA A 1 88 ? 5.887 -17.219 -2.193 1 98.5 88 ALA A N 1
ATOM 693 C CA . ALA A 1 88 ? 6.105 -16.25 -1.131 1 98.5 88 ALA A CA 1
ATOM 694 C C . ALA A 1 88 ? 6.219 -16.922 0.229 1 98.5 88 ALA A C 1
ATOM 696 O O . ALA A 1 88 ? 7.07 -16.562 1.044 1 98.5 88 ALA A O 1
ATOM 697 N N . LYS A 1 89 ? 5.418 -17.891 0.474 1 98.06 89 LYS A N 1
ATOM 698 C CA . LYS A 1 89 ? 5.426 -18.625 1.737 1 98.06 89 LYS A CA 1
ATOM 699 C C . LYS A 1 89 ? 6.773 -19.312 1.968 1 98.06 89 LYS A C 1
ATOM 701 O O . LYS A 1 89 ? 7.223 -19.438 3.109 1 98.06 89 LYS A O 1
ATOM 706 N N . GLY A 1 90 ? 7.375 -19.672 0.93 1 98.38 90 GLY A N 1
ATOM 707 C CA . GLY A 1 90 ? 8.625 -20.391 1.029 1 98.38 90 GLY A CA 1
ATOM 708 C C . GLY A 1 90 ? 9.82 -19.5 1.274 1 98.38 90 GLY A C 1
ATOM 709 O O . GLY A 1 90 ? 10.875 -19.953 1.722 1 98.38 90 GLY A O 1
ATOM 710 N N . VAL A 1 91 ? 9.648 -18.203 1.024 1 98.38 91 VAL A N 1
ATOM 711 C CA . VAL A 1 91 ? 10.852 -17.375 1.038 1 98.38 91 VAL A CA 1
ATOM 712 C C . VAL A 1 91 ? 10.68 -16.219 2.021 1 98.38 91 VAL A C 1
ATOM 714 O O . VAL A 1 91 ? 11.656 -15.547 2.373 1 98.38 91 VAL A O 1
ATOM 717 N N . ASN A 1 92 ? 9.438 -15.891 2.4 1 97.88 92 ASN A N 1
ATOM 718 C CA . ASN A 1 92 ? 9.281 -14.703 3.238 1 97.88 92 ASN A CA 1
ATOM 719 C C . ASN A 1 92 ? 9.57 -15.016 4.703 1 97.88 92 ASN A C 1
ATOM 721 O O . ASN A 1 92 ? 9.367 -16.141 5.156 1 97.88 92 ASN A O 1
ATOM 725 N N . GLN A 1 93 ? 10.062 -14.086 5.426 1 98.25 93 GLN A N 1
ATOM 726 C CA . GLN A 1 93 ? 10.344 -14.164 6.855 1 98.25 93 GLN A CA 1
ATOM 727 C C . GLN A 1 93 ? 9.352 -13.328 7.656 1 98.25 93 GLN A C 1
ATOM 729 O O . GLN A 1 93 ? 9.578 -13.031 8.828 1 98.25 93 GLN A O 1
ATOM 734 N N . GLY A 1 94 ? 8.375 -12.805 7.066 1 98.06 94 GLY A N 1
ATOM 735 C CA . GLY A 1 94 ? 7.324 -11.953 7.59 1 98.06 94 GLY A CA 1
ATOM 736 C C . GLY A 1 94 ? 6.566 -11.203 6.508 1 98.06 94 GLY A C 1
ATOM 737 O O . GLY A 1 94 ? 7.145 -10.828 5.484 1 98.06 94 GLY A O 1
ATOM 738 N N . PHE A 1 95 ? 5.293 -11.109 6.781 1 98.56 95 PHE A N 1
ATOM 739 C CA . PHE A 1 95 ? 4.488 -10.352 5.828 1 98.56 95 PHE A CA 1
ATOM 740 C C . PHE A 1 95 ? 3.336 -9.648 6.535 1 98.56 95 PHE A C 1
ATOM 742 O O . PHE A 1 95 ? 3.049 -9.93 7.699 1 98.56 95 PHE A O 1
ATOM 749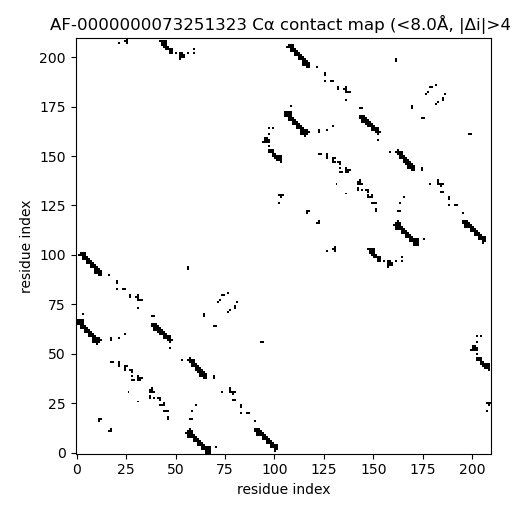 N N . ALA A 1 96 ? 2.791 -8.664 5.934 1 98.69 96 ALA A N 1
ATOM 750 C CA . ALA A 1 96 ? 1.532 -8.023 6.309 1 98.69 96 ALA A CA 1
ATOM 751 C C . ALA A 1 96 ? 0.636 -7.824 5.094 1 98.69 96 ALA A C 1
ATOM 753 O O . ALA A 1 96 ? 1.115 -7.473 4.012 1 98.69 96 ALA A O 1
ATOM 754 N N . MET A 1 97 ? -0.603 -8.133 5.234 1 98.88 97 MET A N 1
ATOM 755 C CA . MET A 1 97 ? -1.591 -7.918 4.184 1 98.88 97 MET A CA 1
ATOM 756 C C . MET A 1 97 ? -2.787 -7.133 4.715 1 98.88 97 MET A C 1
ATOM 758 O O . MET A 1 97 ? -3.414 -7.539 5.695 1 98.88 97 MET A O 1
ATOM 762 N N . ILE A 1 98 ? -3.029 -6.02 4.113 1 98.75 98 ILE A N 1
ATOM 763 C CA . ILE A 1 98 ? -4.152 -5.152 4.461 1 98.75 98 ILE A CA 1
ATOM 764 C C . ILE A 1 98 ? -5.02 -4.914 3.227 1 98.75 98 ILE A C 1
ATOM 766 O O . ILE A 1 98 ? -4.5 -4.723 2.123 1 98.75 98 ILE A O 1
ATOM 770 N N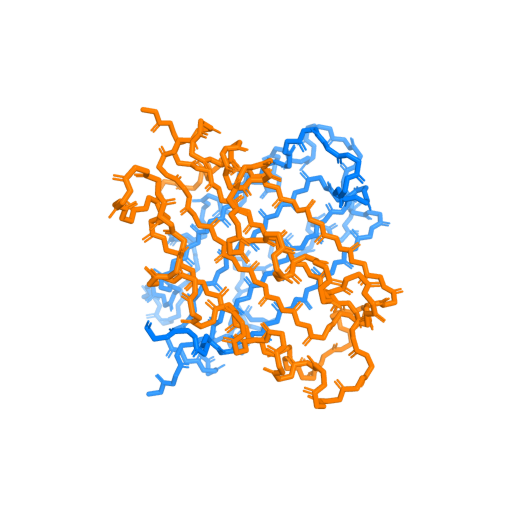 . TYR A 1 99 ? -6.312 -4.973 3.359 1 98.81 99 TYR A N 1
ATOM 771 C CA . TYR A 1 99 ? -7.195 -4.504 2.297 1 98.81 99 TYR A CA 1
ATOM 772 C C . TYR A 1 99 ? -8.234 -3.529 2.838 1 98.81 99 TYR A C 1
ATOM 774 O O . TYR A 1 99 ? -8.625 -3.611 4.008 1 98.81 99 TYR A O 1
ATOM 782 N N . PHE A 1 100 ? -8.617 -2.646 1.996 1 98.75 100 PHE A N 1
ATOM 783 C CA . PHE A 1 100 ? -9.445 -1.523 2.43 1 98.75 100 PHE A CA 1
ATOM 784 C C . PHE A 1 100 ? -10.203 -0.924 1.254 1 98.75 100 PHE A C 1
ATOM 786 O O . PHE A 1 100 ? -9.945 -1.27 0.099 1 98.75 100 PHE A O 1
ATOM 793 N N . GLU A 1 101 ? -11.195 -0.124 1.597 1 98.12 101 GLU A N 1
ATOM 794 C CA . GLU A 1 101 ? -11.883 0.747 0.646 1 98.12 101 GLU A CA 1
ATOM 795 C C . GLU A 1 101 ? -11.391 2.186 0.762 1 98.12 101 GLU A C 1
ATOM 797 O O . GLU A 1 101 ? -11.375 2.758 1.854 1 98.12 101 GLU A O 1
ATOM 802 N N . ASN A 1 102 ? -10.984 2.707 -0.382 1 98.19 102 ASN A N 1
ATOM 803 C CA . ASN A 1 102 ? -10.484 4.078 -0.4 1 98.19 102 ASN A CA 1
ATOM 804 C C . ASN A 1 102 ? -11.539 5.066 0.091 1 98.19 102 ASN A C 1
ATOM 806 O O . ASN A 1 102 ? -12.68 5.047 -0.371 1 98.19 102 ASN A O 1
ATOM 810 N N . GLU A 1 103 ? -11.141 5.953 1.008 1 97.75 103 GLU A N 1
ATOM 811 C CA . GLU A 1 103 ? -12.062 6.953 1.537 1 97.75 103 GLU A CA 1
ATOM 812 C C . GLU A 1 103 ? -11.703 8.352 1.041 1 97.75 103 GLU A C 1
ATOM 814 O O . GLU A 1 103 ? -12.406 9.32 1.344 1 97.75 103 GLU A O 1
ATOM 819 N N . VAL A 1 104 ? -10.578 8.414 0.302 1 94.56 104 VAL A N 1
ATOM 820 C CA . VAL A 1 104 ? -10.133 9.703 -0.212 1 94.56 104 VAL A CA 1
ATOM 821 C C . VAL A 1 104 ? -10.805 9.984 -1.554 1 94.56 104 VAL A C 1
ATOM 823 O O . VAL A 1 104 ? -10.828 9.125 -2.439 1 94.56 104 VAL A O 1
ATOM 826 N N . VAL A 1 105 ? -11.594 10.977 -1.66 1 77.19 105 VAL A N 1
ATOM 827 C CA . VAL A 1 105 ? -12.359 11.32 -2.855 1 77.19 105 VAL A CA 1
ATOM 828 C C . VAL A 1 105 ? -11.492 12.156 -3.799 1 77.19 105 VAL A C 1
ATOM 830 O O . VAL A 1 105 ? -10.703 12.992 -3.354 1 77.19 105 VAL A O 1
ATOM 833 N N . MET B 1 1 ? 10.844 11.18 -15.367 1 72.44 1 MET B N 1
ATOM 834 C CA . MET B 1 1 ? 11.164 10.68 -14.039 1 72.44 1 MET B CA 1
ATOM 835 C C . MET B 1 1 ? 10.156 9.625 -13.602 1 72.44 1 MET B C 1
ATOM 837 O O . MET B 1 1 ? 9.008 9.633 -14.047 1 72.44 1 MET B O 1
ATOM 841 N N . SER B 1 2 ? 10.625 8.586 -12.883 1 90.12 2 SER B N 1
ATOM 842 C CA . SER B 1 2 ? 9.734 7.465 -12.594 1 90.12 2 SER B CA 1
ATOM 843 C C . SER B 1 2 ? 8.875 7.746 -11.367 1 90.12 2 SER B C 1
ATOM 845 O O . SER B 1 2 ? 9.367 8.258 -10.359 1 90.12 2 SER B O 1
ATOM 847 N N . PRO B 1 3 ? 7.621 7.555 -11.469 1 97.75 3 PRO B N 1
ATOM 848 C CA . PRO B 1 3 ? 6.75 7.777 -10.312 1 97.75 3 PRO B CA 1
ATOM 849 C C . PRO B 1 3 ? 7.172 6.973 -9.094 1 97.75 3 PRO B C 1
ATOM 851 O O . PRO B 1 3 ? 7.727 5.879 -9.227 1 97.75 3 PRO B O 1
ATOM 854 N N . VAL B 1 4 ? 6.996 7.547 -7.961 1 98.44 4 VAL B N 1
ATOM 855 C CA . VAL B 1 4 ? 7.285 6.918 -6.68 1 98.44 4 VAL B CA 1
ATOM 856 C C . VAL B 1 4 ? 5.988 6.727 -5.895 1 98.44 4 VAL B C 1
ATOM 858 O O . VAL B 1 4 ? 5.188 7.656 -5.766 1 98.44 4 VAL B O 1
ATOM 861 N N . THR B 1 5 ? 5.801 5.52 -5.434 1 98.81 5 THR B N 1
ATOM 862 C CA . THR B 1 5 ? 4.637 5.23 -4.605 1 98.81 5 THR B CA 1
ATOM 863 C C . THR B 1 5 ? 5.055 4.961 -3.162 1 98.81 5 THR B C 1
ATOM 865 O O . THR B 1 5 ? 5.98 4.188 -2.912 1 98.81 5 THR B O 1
ATOM 868 N N . ARG B 1 6 ? 4.449 5.715 -2.25 1 98.88 6 ARG B N 1
ATOM 869 C CA . ARG B 1 6 ? 4.656 5.543 -0.816 1 98.88 6 ARG B CA 1
ATOM 870 C C . ARG B 1 6 ? 3.459 4.852 -0.17 1 98.88 6 ARG B C 1
ATOM 872 O O . ARG B 1 6 ? 2.316 5.277 -0.35 1 98.88 6 ARG B O 1
ATOM 879 N N . VAL B 1 7 ? 3.727 3.783 0.563 1 98.94 7 VAL B N 1
ATOM 880 C CA . VAL B 1 7 ? 2.729 3.078 1.361 1 98.94 7 VAL B CA 1
ATOM 881 C C . VAL B 1 7 ? 3.059 3.221 2.846 1 98.94 7 VAL B C 1
ATOM 883 O O . VAL B 1 7 ? 4.188 2.951 3.266 1 98.94 7 VAL B O 1
ATOM 886 N N . THR B 1 8 ? 2.102 3.686 3.605 1 98.88 8 THR B N 1
ATOM 887 C CA . THR B 1 8 ? 2.258 3.752 5.055 1 98.88 8 THR B CA 1
ATOM 888 C C . THR B 1 8 ? 1.158 2.961 5.754 1 98.88 8 THR B C 1
ATOM 890 O O . THR B 1 8 ? -0.02 3.094 5.418 1 98.88 8 THR B O 1
ATOM 893 N N . LEU B 1 9 ? 1.538 2.123 6.656 1 98.88 9 LEU B N 1
ATOM 894 C CA . LEU B 1 9 ? 0.643 1.383 7.539 1 98.88 9 LEU B CA 1
ATOM 895 C C . LEU B 1 9 ? 0.791 1.854 8.977 1 98.88 9 LEU B C 1
ATOM 897 O O . LEU B 1 9 ? 1.907 2.076 9.453 1 98.88 9 LEU B O 1
ATOM 901 N N . PHE B 1 10 ? -0.338 2.006 9.664 1 98.88 10 PHE B N 1
ATOM 902 C CA . PHE B 1 10 ? -0.321 2.457 11.055 1 98.88 10 PHE B CA 1
ATOM 903 C C . PHE B 1 10 ? -1.071 1.479 11.953 1 98.88 10 PHE B C 1
ATOM 905 O O . PHE B 1 10 ? -2.115 0.951 11.562 1 98.88 10 PHE B O 1
ATOM 912 N N . LYS B 1 11 ? -0.524 1.267 13.117 1 98.81 11 LYS B N 1
ATOM 913 C CA . LYS B 1 11 ? -1.267 0.643 14.211 1 98.81 11 LYS B CA 1
ATOM 914 C C . LYS B 1 11 ? -1.848 1.694 15.156 1 98.81 11 LYS B C 1
ATOM 916 O O . LYS B 1 11 ? -1.132 2.25 15.992 1 98.81 11 LYS B O 1
ATOM 921 N N . VAL B 1 12 ? -3.113 1.992 14.961 1 98.81 12 VAL B N 1
ATOM 922 C CA . VAL B 1 12 ? -3.836 2.955 15.781 1 98.81 12 VAL B CA 1
ATOM 923 C C . VAL B 1 12 ? -4.992 2.258 16.5 1 98.81 12 VAL B C 1
ATOM 925 O O . VAL B 1 12 ? -5.887 1.711 15.859 1 98.81 12 VAL B O 1
ATOM 928 N N . ALA B 1 13 ? -5 2.246 17.797 1 97.88 13 ALA B N 1
ATOM 929 C CA . ALA B 1 13 ? -5.965 1.479 18.578 1 97.88 13 ALA B CA 1
ATOM 930 C C . ALA B 1 13 ? -7.336 2.148 18.562 1 97.88 13 ALA B C 1
ATOM 932 O O . ALA B 1 13 ? -8.359 1.482 18.375 1 97.88 13 ALA B O 1
ATOM 933 N N . SER B 1 14 ? -7.391 3.447 18.719 1 98.19 14 SER B N 1
ATOM 934 C CA . SER B 1 14 ? -8.633 4.199 18.844 1 98.19 14 SER B CA 1
ATOM 935 C C . SER B 1 14 ? -9.32 4.367 17.484 1 98.19 14 SER B C 1
ATOM 937 O O . SER B 1 14 ? -8.734 4.93 16.562 1 98.19 14 SER B O 1
ATOM 939 N N . GLU B 1 15 ? -10.562 3.939 17.422 1 98 15 GLU B N 1
ATOM 940 C CA . GLU B 1 15 ? -11.32 4.102 16.188 1 98 15 GLU B CA 1
ATOM 941 C C . GLU B 1 15 ? -11.469 5.578 15.82 1 98 15 GLU B C 1
ATOM 943 O O . GLU B 1 15 ? -11.438 5.938 14.641 1 98 15 GLU B O 1
ATOM 948 N N . LYS B 1 16 ? -11.695 6.367 16.828 1 98.44 16 LYS B N 1
ATOM 949 C CA . LYS B 1 16 ? -11.805 7.805 16.609 1 98.44 16 LYS B CA 1
ATOM 950 C C . LYS B 1 16 ? -10.516 8.367 16 1 98.44 16 LYS B C 1
ATOM 952 O O . LYS B 1 16 ? -10.562 9.148 15.055 1 98.44 16 LYS B O 1
ATOM 957 N N . ASP B 1 17 ? -9.367 7.945 16.531 1 98.75 17 ASP B N 1
ATOM 958 C CA . ASP B 1 17 ? -8.086 8.414 16.031 1 98.75 17 ASP B CA 1
ATOM 959 C C . ASP B 1 17 ? -7.805 7.875 14.633 1 98.75 17 ASP B C 1
ATOM 961 O O . ASP B 1 17 ? -7.211 8.562 13.805 1 98.75 17 ASP B O 1
ATOM 965 N N . GLN B 1 18 ? -8.258 6.629 14.406 1 98.75 18 GLN B N 1
ATOM 966 C CA . GLN B 1 18 ? -8.133 6.086 13.055 1 98.75 18 GLN B CA 1
ATOM 967 C C . GLN B 1 18 ? -8.852 6.965 12.039 1 98.75 18 GLN B C 1
ATOM 969 O O . GLN B 1 18 ? -8.281 7.332 11.008 1 98.75 18 GLN B O 1
ATOM 974 N N . GLN B 1 19 ? -10.094 7.305 12.383 1 98.62 19 GLN B N 1
ATOM 975 C CA . GLN B 1 19 ? -10.883 8.102 11.461 1 98.62 19 GLN B CA 1
ATOM 976 C C . GLN B 1 19 ? -10.289 9.5 11.289 1 98.62 19 GLN B C 1
ATOM 978 O O . GLN B 1 19 ? -10.281 10.047 10.188 1 98.62 19 GLN B O 1
ATOM 983 N N . HIS B 1 20 ? -9.82 10.078 12.328 1 98.69 20 HIS B N 1
ATOM 984 C CA . HIS B 1 20 ? -9.211 11.398 12.227 1 98.69 20 HIS B CA 1
ATOM 985 C C . HIS B 1 20 ? -7.988 11.375 11.32 1 98.69 20 HIS B C 1
ATOM 987 O O . HIS B 1 20 ? -7.789 12.289 10.516 1 98.69 20 HIS B O 1
ATOM 993 N N . LEU B 1 21 ? -7.184 10.336 11.445 1 98.62 21 LEU B N 1
ATOM 994 C CA . LEU B 1 21 ? -6.016 10.18 10.586 1 98.62 21 LEU B CA 1
ATOM 995 C C . LEU B 1 21 ? -6.43 10.078 9.117 1 98.62 21 LEU B C 1
ATOM 997 O O . LEU B 1 21 ? -5.852 10.75 8.258 1 98.62 21 LEU B O 1
ATOM 1001 N N . VAL B 1 22 ? -7.473 9.289 8.844 1 98.69 22 VAL B N 1
ATOM 1002 C CA . VAL B 1 22 ? -7.984 9.148 7.484 1 98.69 22 VAL B CA 1
ATOM 1003 C C . VAL B 1 22 ? -8.508 10.492 6.984 1 98.69 22 VAL B C 1
ATOM 1005 O O . VAL B 1 22 ? -8.266 10.867 5.836 1 98.69 22 VAL B O 1
ATOM 1008 N N . ASP B 1 23 ? -9.172 11.25 7.879 1 98.31 23 ASP B N 1
ATOM 1009 C CA . ASP B 1 23 ? -9.703 12.555 7.512 1 98.31 23 ASP B CA 1
ATOM 1010 C C . ASP B 1 23 ? -8.586 13.523 7.152 1 98.31 23 ASP B C 1
ATOM 1012 O O . ASP B 1 23 ? -8.75 14.375 6.277 1 98.31 23 ASP B O 1
ATOM 1016 N N . LEU B 1 24 ? -7.477 13.445 7.844 1 98.25 24 LEU B N 1
ATOM 1017 C CA . LEU B 1 24 ? -6.328 14.273 7.492 1 98.25 24 LEU B CA 1
ATOM 1018 C C . LEU B 1 24 ? -5.824 13.938 6.094 1 98.25 24 LEU B C 1
ATOM 1020 O O . LEU B 1 24 ? -5.508 14.836 5.309 1 98.25 24 LEU B O 1
ATOM 1024 N N . TYR B 1 25 ? -5.789 12.656 5.727 1 98.56 25 TYR B N 1
ATOM 1025 C CA . TYR B 1 25 ? -5.367 12.25 4.391 1 98.56 25 TYR B CA 1
ATOM 1026 C C . TYR B 1 25 ? -6.344 12.758 3.336 1 98.56 25 TYR B C 1
ATOM 1028 O O . TYR B 1 25 ? -5.938 13.109 2.225 1 98.56 25 TYR B O 1
ATOM 1036 N N . LYS B 1 26 ? -7.656 12.82 3.684 1 97.56 26 LYS B N 1
ATOM 1037 C CA . LYS B 1 26 ? -8.672 13.312 2.76 1 97.56 26 LYS B CA 1
ATOM 1038 C C . LYS B 1 26 ? -8.398 14.758 2.365 1 97.56 26 LYS B C 1
ATOM 1040 O O . LYS B 1 26 ? -8.812 15.203 1.291 1 97.56 26 LYS B O 1
ATOM 1045 N N . GLN B 1 27 ? -7.691 15.438 3.178 1 96.88 27 GLN B N 1
ATOM 1046 C CA . GLN B 1 27 ? -7.438 16.859 2.943 1 96.88 27 GLN B CA 1
ATOM 1047 C C . GLN B 1 27 ? -6.164 17.062 2.127 1 96.88 27 GLN B C 1
ATOM 1049 O O . GL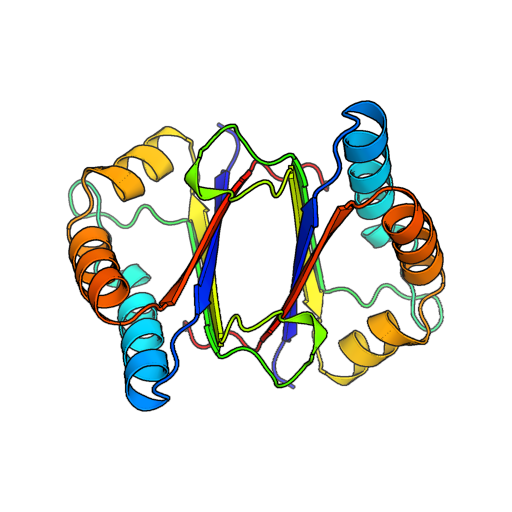N B 1 27 ? -5.918 18.156 1.614 1 96.88 27 GLN B O 1
ATOM 1054 N N . MET B 1 28 ? -5.402 16.062 1.926 1 96.25 28 MET B N 1
ATOM 1055 C CA . MET B 1 28 ? -4.07 16.188 1.34 1 96.25 28 MET B CA 1
ATOM 1056 C C . MET B 1 28 ? -4.152 16.672 -0.102 1 96.25 28 MET B C 1
ATOM 1058 O O . MET B 1 28 ? -3.369 17.531 -0.518 1 96.25 28 MET B O 1
ATOM 1062 N N . PRO B 1 29 ? -5.133 16.203 -0.906 1 93.25 29 PRO B N 1
ATOM 1063 C CA . PRO B 1 29 ? -5.191 16.672 -2.291 1 93.25 29 PRO B CA 1
ATOM 1064 C C . PRO B 1 29 ? -5.34 18.188 -2.387 1 93.25 29 PRO B C 1
ATOM 1066 O O . PRO B 1 29 ? -4.852 18.797 -3.342 1 93.25 29 PRO B O 1
ATOM 1069 N N . GLN B 1 30 ? -5.914 18.781 -1.418 1 93.62 30 GLN B N 1
ATOM 1070 C CA . GLN B 1 30 ? -6.133 20.219 -1.423 1 93.62 30 GLN B CA 1
ATOM 1071 C C . GLN B 1 30 ? -5.035 20.953 -0.652 1 93.62 30 GLN B C 1
ATOM 1073 O O . GLN B 1 30 ? -4.586 22.031 -1.062 1 93.62 30 GLN B O 1
ATOM 1078 N N . LYS B 1 31 ? -4.555 20.344 0.43 1 95.94 31 LYS B N 1
ATOM 1079 C CA . LYS B 1 31 ? -3.684 21.047 1.362 1 95.94 31 LYS B CA 1
ATOM 1080 C C . LYS B 1 31 ? -2.213 20.859 1 1 95.94 31 LYS B C 1
ATOM 1082 O O . LYS B 1 31 ? -1.37 21.688 1.337 1 95.94 31 LYS B O 1
ATOM 1087 N N . ALA B 1 32 ? -1.892 19.781 0.43 1 96.56 32 ALA B N 1
ATOM 1088 C CA . ALA B 1 32 ? -0.5 19.516 0.071 1 96.56 32 ALA B CA 1
ATOM 1089 C C . ALA B 1 32 ? -0.124 20.234 -1.225 1 96.56 32 ALA B C 1
ATOM 1091 O O . ALA B 1 32 ? -0.455 19.766 -2.316 1 96.56 32 ALA B O 1
ATOM 1092 N N . VAL B 1 33 ? 0.592 21.359 -1.133 1 96.19 33 VAL B N 1
ATOM 1093 C CA . VAL B 1 33 ? 0.955 22.156 -2.303 1 96.19 33 VAL B CA 1
ATOM 1094 C C . VAL B 1 33 ? 2.447 22.469 -2.268 1 96.19 33 VAL B C 1
ATOM 1096 O O . VAL B 1 33 ? 3.049 22.547 -1.193 1 96.19 33 VAL B O 1
ATOM 1099 N N . LYS B 1 34 ? 3.025 22.531 -3.34 1 95.31 34 LYS B N 1
ATOM 1100 C CA . LYS B 1 34 ? 4.383 22.984 -3.619 1 95.31 34 LYS B CA 1
ATOM 1101 C C . LYS B 1 34 ? 4.371 24.219 -4.527 1 95.31 34 LYS B C 1
ATOM 1103 O O . LYS B 1 34 ? 3.957 24.125 -5.688 1 95.31 34 LYS B O 1
ATOM 1108 N N . ASP B 1 35 ? 4.797 25.328 -3.98 1 93.38 35 ASP B N 1
ATOM 1109 C CA . ASP B 1 35 ? 4.711 26.609 -4.688 1 93.38 35 ASP B CA 1
ATOM 1110 C C . ASP B 1 35 ? 3.271 26.922 -5.078 1 93.38 35 ASP B C 1
ATOM 1112 O O . ASP B 1 35 ? 3 27.281 -6.223 1 93.38 35 ASP B O 1
ATOM 1116 N N . GLY B 1 36 ? 2.338 26.562 -4.23 1 93.25 36 GLY B N 1
ATOM 1117 C CA . GLY B 1 36 ? 0.928 26.875 -4.383 1 93.25 36 GLY B CA 1
ATOM 1118 C C . GLY B 1 36 ? 0.193 25.922 -5.309 1 93.25 36 GLY B C 1
ATOM 1119 O O . GLY B 1 36 ? -0.999 26.109 -5.566 1 93.25 36 GLY B O 1
ATOM 1120 N N . LYS B 1 37 ? 0.883 24.906 -5.762 1 96 37 LYS B N 1
ATOM 1121 C CA . LYS B 1 37 ? 0.271 23.984 -6.723 1 96 37 LYS B CA 1
ATOM 1122 C C . LYS B 1 37 ? 0.276 22.562 -6.195 1 96 37 LYS B C 1
ATOM 1124 O O . LYS B 1 37 ? 1.23 22.141 -5.543 1 96 37 LYS B O 1
ATOM 1129 N N . PRO B 1 38 ? -0.846 21.859 -6.562 1 96 38 PRO B N 1
ATOM 1130 C CA . PRO B 1 38 ? -0.82 20.438 -6.203 1 96 38 PRO B CA 1
ATOM 1131 C C . PRO B 1 38 ? 0.36 19.688 -6.82 1 96 38 PRO B C 1
ATOM 1133 O O . PRO B 1 38 ? 0.759 19.984 -7.949 1 96 38 PRO B O 1
ATOM 1136 N N . TYR B 1 39 ? 0.951 18.688 -6.086 1 97.44 39 TYR B N 1
ATOM 1137 C CA . TYR B 1 39 ? 2.109 17.984 -6.613 1 97.44 39 TYR B CA 1
ATOM 1138 C C . TYR B 1 39 ? 1.997 16.484 -6.359 1 97.44 39 TYR B C 1
ATOM 1140 O O . TYR B 1 39 ? 2.805 15.703 -6.859 1 97.44 39 TYR B O 1
ATOM 1148 N N . ILE B 1 40 ? 1.045 16.078 -5.512 1 97.75 40 ILE B N 1
ATOM 1149 C CA . ILE B 1 40 ? 0.785 14.656 -5.309 1 97.75 40 ILE B CA 1
ATOM 1150 C C . ILE B 1 40 ? -0.105 14.125 -6.434 1 97.75 40 ILE B C 1
ATOM 1152 O O . ILE B 1 40 ? -1.159 14.695 -6.719 1 97.75 40 ILE B O 1
ATOM 1156 N N . SER B 1 41 ? 0.302 13.07 -7.074 1 97.5 41 SER B N 1
ATOM 1157 C CA . SER B 1 41 ? -0.426 12.508 -8.211 1 97.5 41 SER B CA 1
ATOM 1158 C C . SER B 1 41 ? -1.724 11.852 -7.762 1 97.5 41 SER B C 1
ATOM 1160 O O . SER B 1 41 ? -2.748 11.953 -8.438 1 97.5 41 SER B O 1
ATOM 1162 N N . SER B 1 42 ? -1.648 11.148 -6.66 1 97.62 42 SER B N 1
ATOM 1163 C CA . SER B 1 42 ? -2.836 10.5 -6.113 1 97.62 42 SER B CA 1
ATOM 1164 C C . SER B 1 42 ? -2.646 10.156 -4.641 1 97.62 42 SER B C 1
ATOM 1166 O O . SER B 1 42 ? -1.518 9.969 -4.18 1 97.62 42 SER B O 1
ATOM 1168 N N . VAL B 1 43 ? -3.725 10.164 -3.867 1 98.31 43 VAL B N 1
ATOM 1169 C CA . VAL B 1 43 ? -3.771 9.758 -2.467 1 98.31 43 VAL B CA 1
ATOM 1170 C C . VAL B 1 43 ? -4.938 8.797 -2.246 1 98.31 43 VAL B C 1
ATOM 1172 O O . VAL B 1 43 ? -6.062 9.062 -2.672 1 98.31 43 VAL B O 1
ATOM 1175 N N . GLN B 1 44 ? -4.66 7.676 -1.68 1 98.56 44 GLN B N 1
ATOM 1176 C CA . GLN B 1 44 ? -5.652 6.75 -1.146 1 98.56 44 GLN B CA 1
ATOM 1177 C C . GLN B 1 44 ? -5.426 6.492 0.342 1 98.56 44 GLN B C 1
ATOM 1179 O O . GLN B 1 44 ? -4.281 6.449 0.8 1 98.56 44 GLN B O 1
ATOM 1184 N N . ALA B 1 45 ? -6.508 6.324 1.043 1 98.81 45 ALA B N 1
ATOM 1185 C CA . ALA B 1 45 ? -6.406 5.984 2.461 1 98.81 45 ALA B CA 1
ATOM 1186 C C . ALA B 1 45 ? -7.707 5.367 2.971 1 98.81 45 ALA B C 1
ATOM 1188 O O . ALA B 1 45 ? -8.773 5.594 2.4 1 98.81 45 ALA B O 1
ATOM 1189 N N . GLY B 1 46 ? -7.59 4.605 3.99 1 98.62 46 GLY B N 1
ATOM 1190 C CA . GLY B 1 46 ? -8.75 3.998 4.629 1 98.62 46 GLY B CA 1
ATOM 1191 C C . GLY B 1 46 ? -8.383 3.117 5.809 1 98.62 46 GLY B C 1
ATOM 1192 O O . GLY B 1 46 ? -7.203 2.904 6.09 1 98.62 46 GLY B O 1
ATOM 1193 N N . LYS B 1 47 ? -9.453 2.75 6.496 1 98.75 47 LYS B N 1
ATOM 1194 C CA . LYS B 1 47 ? -9.289 1.783 7.578 1 98.75 47 LYS B CA 1
ATOM 1195 C C . LYS B 1 47 ? -9.203 0.36 7.035 1 98.75 47 LYS B C 1
ATOM 1197 O O . LYS B 1 47 ? -9.922 0.001 6.098 1 98.75 47 LYS B O 1
ATOM 1202 N N . ALA B 1 48 ? -8.305 -0.428 7.656 1 98.44 48 ALA B N 1
ATOM 1203 C CA . ALA B 1 48 ? -8.18 -1.84 7.305 1 98.44 48 ALA B CA 1
ATOM 1204 C C . ALA B 1 48 ? -9.461 -2.602 7.617 1 98.44 48 ALA B C 1
ATOM 1206 O O . ALA B 1 48 ? -10.078 -2.385 8.664 1 98.44 48 ALA B O 1
ATOM 1207 N N . ASN B 1 49 ? -9.852 -3.463 6.688 1 98.19 49 ASN B N 1
ATOM 1208 C CA . ASN B 1 49 ? -10.891 -4.438 7.02 1 98.19 49 ASN B CA 1
ATOM 1209 C C . ASN B 1 49 ? -10.352 -5.535 7.938 1 98.19 49 ASN B C 1
ATOM 1211 O O . ASN B 1 49 ? -9.148 -5.797 7.961 1 98.19 49 ASN B O 1
ATOM 1215 N N . SER B 1 50 ? -11.289 -6.09 8.68 1 96.5 50 SER B N 1
ATOM 1216 C CA . SER B 1 50 ? -10.891 -7.102 9.648 1 96.5 50 SER B CA 1
ATOM 1217 C C . SER B 1 50 ? -10.281 -8.32 8.969 1 96.5 50 SER B C 1
ATOM 1219 O O . SER B 1 50 ? -10.945 -8.969 8.148 1 96.5 50 SER B O 1
ATOM 1221 N N . ASP B 1 51 ? -9.031 -8.594 9.297 1 97.81 51 ASP B N 1
ATOM 1222 C CA . ASP B 1 51 ? -8.273 -9.727 8.781 1 97.81 51 ASP B CA 1
ATOM 1223 C C . ASP B 1 51 ? -7.004 -9.961 9.602 1 97.81 51 ASP B C 1
ATOM 1225 O O . ASP B 1 51 ? -6.246 -9.031 9.867 1 97.81 51 ASP B O 1
ATOM 1229 N N . GLN B 1 52 ? -6.746 -11.203 10.039 1 97.38 52 GLN B N 1
ATOM 1230 C CA . GLN B 1 52 ? -5.598 -11.5 10.883 1 97.38 52 GLN B CA 1
ATOM 1231 C C . GLN B 1 52 ? -4.289 -11.203 10.156 1 97.38 52 GLN B C 1
ATOM 1233 O O . GLN B 1 52 ? -3.279 -10.883 10.789 1 97.38 52 GLN B O 1
ATOM 1238 N N . ARG B 1 53 ? -4.355 -11.195 8.875 1 98.44 53 ARG B N 1
ATOM 1239 C CA . ARG B 1 53 ? -3.143 -10.992 8.094 1 98.44 53 ARG B CA 1
ATOM 1240 C C . ARG B 1 53 ? -2.711 -9.523 8.125 1 98.44 53 ARG B C 1
ATOM 1242 O O . ARG B 1 53 ? -1.586 -9.195 7.746 1 98.44 53 ARG B O 1
ATOM 1249 N N . ALA B 1 54 ? -3.541 -8.656 8.633 1 98.5 54 ALA B N 1
ATOM 1250 C CA . ALA B 1 54 ? -3.188 -7.242 8.758 1 98.5 54 ALA B CA 1
ATOM 1251 C C . ALA B 1 54 ? -2.105 -7.035 9.812 1 98.5 54 ALA B C 1
ATOM 1253 O O . ALA B 1 54 ? -1.487 -5.973 9.875 1 98.5 54 ALA B O 1
ATOM 1254 N N . GLN B 1 55 ? -1.866 -7.953 10.664 1 97.94 55 GLN B N 1
ATOM 1255 C CA . GLN B 1 55 ? -0.803 -7.953 11.664 1 97.94 55 GLN B CA 1
ATOM 1256 C C . GLN B 1 55 ? -0.906 -6.738 12.586 1 97.94 55 GLN B C 1
ATOM 1258 O O . GLN B 1 55 ? 0.104 -6.109 12.898 1 97.94 55 GLN B O 1
ATOM 1263 N N . GLY B 1 56 ? -2.1 -6.309 12.922 1 97.88 56 GLY B N 1
ATOM 1264 C CA . GLY B 1 56 ? -2.33 -5.25 13.891 1 97.88 56 GLY B CA 1
ATOM 1265 C C . GLY B 1 56 ? -2.408 -3.873 13.258 1 97.88 56 GLY B C 1
ATOM 1266 O O . GLY B 1 56 ? -2.727 -2.891 13.93 1 97.88 56 GLY B O 1
ATOM 1267 N N . PHE B 1 57 ? -2.066 -3.799 11.969 1 98.75 57 PHE B N 1
ATOM 1268 C CA . PHE B 1 57 ? -2.219 -2.52 11.281 1 98.75 57 PHE B CA 1
ATOM 1269 C C . PHE B 1 57 ? -3.693 -2.195 11.062 1 98.75 57 PHE B C 1
ATOM 1271 O O . PHE B 1 57 ? -4.48 -3.076 10.711 1 98.75 57 PHE B O 1
ATOM 1278 N N . THR B 1 58 ? -4.039 -0.884 11.211 1 98.88 58 THR B N 1
ATOM 1279 C CA . THR B 1 58 ? -5.457 -0.536 11.234 1 98.88 58 THR B CA 1
ATOM 1280 C C . THR B 1 58 ? -5.758 0.561 10.211 1 98.88 58 THR B C 1
ATOM 1282 O O . THR B 1 58 ? -6.918 0.804 9.883 1 98.88 58 THR B O 1
ATOM 1285 N N . VAL B 1 59 ? -4.77 1.264 9.734 1 98.88 59 VAL B N 1
ATOM 1286 C CA . VAL B 1 59 ? -4.926 2.314 8.734 1 98.88 59 VAL B CA 1
ATOM 1287 C C . VAL B 1 59 ? -3.838 2.182 7.672 1 98.88 59 VAL B C 1
ATOM 1289 O O . VAL B 1 59 ? -2.684 1.884 7.988 1 98.88 59 VAL B O 1
ATOM 1292 N N . VAL B 1 60 ? -4.258 2.396 6.457 1 98.94 60 VAL B N 1
ATOM 1293 C CA . VAL B 1 60 ? -3.318 2.373 5.34 1 98.94 60 VAL B CA 1
ATOM 1294 C C . VAL B 1 60 ? -3.461 3.654 4.52 1 98.94 60 VAL B C 1
ATOM 1296 O O . VAL B 1 60 ? -4.57 4.164 4.34 1 98.94 60 VAL B O 1
ATOM 1299 N N . ALA B 1 61 ? -2.381 4.16 4.062 1 98.88 61 ALA B N 1
ATOM 1300 C CA . ALA B 1 61 ? -2.336 5.285 3.135 1 98.88 61 ALA B CA 1
ATOM 1301 C C . ALA B 1 61 ? -1.367 5.012 1.987 1 98.88 61 ALA B C 1
ATOM 1303 O O . ALA B 1 61 ? -0.28 4.473 2.199 1 98.88 61 ALA B O 1
ATOM 1304 N N . ILE B 1 62 ? -1.772 5.328 0.78 1 98.88 62 ILE B N 1
ATOM 1305 C CA . ILE B 1 62 ? -0.978 5.199 -0.437 1 98.88 62 ILE B CA 1
ATOM 1306 C C . ILE B 1 62 ? -0.899 6.551 -1.146 1 98.88 62 ILE B C 1
ATOM 1308 O O . ILE B 1 62 ? -1.928 7.145 -1.476 1 98.88 62 ILE B O 1
ATOM 1312 N N . SER B 1 63 ? 0.292 7.047 -1.359 1 98.62 63 SER B N 1
ATOM 1313 C CA . SER B 1 63 ? 0.499 8.266 -2.129 1 98.62 63 SER B CA 1
ATOM 1314 C C . SER B 1 63 ? 1.479 8.039 -3.275 1 98.62 63 SER B C 1
ATOM 1316 O O . SER B 1 63 ? 2.516 7.398 -3.094 1 98.62 63 SER B O 1
ATOM 1318 N N . THR B 1 64 ? 1.111 8.531 -4.418 1 98.5 64 THR B N 1
ATOM 1319 C CA . THR B 1 64 ? 1.989 8.461 -5.578 1 98.5 64 THR B CA 1
ATOM 1320 C C . THR B 1 64 ? 2.475 9.844 -5.984 1 98.5 64 THR B C 1
ATOM 1322 O O . THR B 1 64 ? 1.695 10.805 -6 1 98.5 64 THR B O 1
ATOM 1325 N N . PHE B 1 65 ? 3.717 9.906 -6.281 1 98.31 65 PHE B N 1
ATOM 1326 C CA . PHE B 1 65 ? 4.391 11.133 -6.703 1 98.31 65 PHE B CA 1
ATOM 1327 C C . PHE B 1 65 ? 4.961 10.977 -8.109 1 98.31 65 PHE B C 1
ATOM 1329 O O . PHE B 1 65 ? 5.398 9.891 -8.492 1 98.31 65 PHE B O 1
ATOM 1336 N N . ALA B 1 66 ? 5.004 12.078 -8.812 1 97.5 66 ALA B N 1
ATOM 1337 C CA . ALA B 1 66 ? 5.5 12.023 -10.18 1 97.5 66 ALA B CA 1
ATOM 1338 C C . ALA B 1 66 ? 7.016 11.836 -10.211 1 97.5 66 ALA B C 1
ATOM 1340 O O . ALA B 1 66 ? 7.578 11.43 -11.227 1 97.5 66 ALA B O 1
ATOM 1341 N N . SER B 1 67 ? 7.695 12.195 -9.078 1 97.19 67 SER B N 1
ATOM 1342 C CA . SER B 1 67 ? 9.156 12.133 -9.047 1 97.19 67 SER B CA 1
ATOM 1343 C C . SER B 1 67 ? 9.672 11.922 -7.629 1 97.19 67 SER B C 1
ATOM 1345 O O . SER B 1 67 ? 8.938 12.125 -6.66 1 97.19 67 SER B O 1
ATOM 1347 N N . GLN B 1 68 ? 10.969 11.508 -7.594 1 97.38 68 GLN B N 1
ATOM 1348 C CA . GLN B 1 68 ? 11.648 11.398 -6.309 1 97.38 68 GLN B CA 1
ATOM 1349 C C . GLN B 1 68 ? 11.711 12.75 -5.602 1 97.38 68 GLN B C 1
ATOM 1351 O O . GLN B 1 68 ? 11.625 12.82 -4.375 1 97.38 68 GLN B O 1
ATOM 1356 N N . GLU B 1 69 ? 11.875 13.797 -6.379 1 97.12 69 GLU B N 1
ATOM 1357 C CA . GLU B 1 69 ? 11.938 15.141 -5.812 1 97.12 69 GLU B CA 1
ATOM 1358 C C . GLU B 1 69 ? 10.633 15.508 -5.109 1 97.12 69 GLU B C 1
ATOM 1360 O O . GLU B 1 69 ? 10.648 16.047 -4.008 1 97.12 69 GLU B O 1
ATOM 1365 N N . ASP B 1 70 ? 9.531 15.203 -5.742 1 97.62 70 ASP B N 1
ATOM 1366 C CA . ASP B 1 70 ? 8.227 15.477 -5.133 1 97.62 70 ASP B CA 1
ATOM 1367 C C . ASP B 1 70 ? 8.047 14.664 -3.85 1 97.62 70 ASP B C 1
ATOM 1369 O O . ASP B 1 70 ? 7.516 15.172 -2.859 1 97.62 70 ASP B O 1
ATOM 1373 N N . PHE B 1 71 ? 8.484 13.43 -3.865 1 98.38 71 PHE B N 1
ATOM 1374 C CA . PHE B 1 71 ? 8.43 12.609 -2.662 1 98.38 71 PHE B CA 1
ATOM 1375 C C . PHE B 1 71 ? 9.266 13.219 -1.547 1 98.38 71 PHE B C 1
ATOM 1377 O O . PHE B 1 71 ? 8.812 13.312 -0.404 1 98.38 71 PHE B O 1
ATOM 1384 N N . ASN B 1 72 ? 10.484 13.633 -1.898 1 97.88 72 ASN B N 1
ATOM 1385 C CA . ASN B 1 72 ? 11.367 14.25 -0.909 1 97.88 72 ASN B CA 1
ATOM 1386 C C . ASN B 1 72 ? 10.742 15.5 -0.303 1 97.88 72 ASN B C 1
ATOM 1388 O O . ASN B 1 72 ? 10.836 15.727 0.904 1 97.88 72 ASN B O 1
ATOM 1392 N N . TYR B 1 73 ? 10.156 16.312 -1.144 1 98.31 73 TYR B N 1
ATOM 1393 C CA . TYR B 1 73 ? 9.477 17.5 -0.664 1 98.31 73 TYR B CA 1
ATOM 1394 C C . TYR B 1 73 ? 8.367 17.141 0.324 1 98.31 73 TYR B C 1
ATOM 1396 O O . TYR B 1 73 ? 8.289 17.734 1.408 1 98.31 73 TYR B O 1
ATOM 1404 N N . TYR B 1 74 ? 7.555 16.203 -0.045 1 98.5 74 TYR B N 1
ATOM 1405 C CA . TYR B 1 74 ? 6.484 15.703 0.811 1 98.5 74 TYR B CA 1
ATOM 1406 C C . TYR B 1 74 ? 7.027 15.281 2.172 1 98.5 74 TYR B C 1
ATOM 1408 O O . TYR B 1 74 ? 6.5 15.695 3.209 1 98.5 74 TYR B O 1
ATOM 1416 N N . ASP B 1 75 ? 8.055 14.531 2.135 1 97.94 75 ASP B N 1
ATOM 1417 C CA . ASP B 1 75 ? 8.602 13.867 3.312 1 97.94 75 ASP B CA 1
ATOM 1418 C C . ASP B 1 75 ? 9.281 14.867 4.238 1 97.94 75 ASP B C 1
ATOM 1420 O O . ASP B 1 75 ? 9.281 14.688 5.461 1 97.94 75 ASP B O 1
ATOM 1424 N N . THR B 1 76 ? 9.828 16.031 3.684 1 97.69 76 THR B N 1
ATOM 1425 C CA . THR B 1 76 ? 10.719 16.859 4.5 1 97.69 76 THR B CA 1
ATOM 1426 C C . THR B 1 76 ? 10.164 18.266 4.641 1 97.69 76 THR B C 1
ATOM 1428 O O . THR B 1 76 ? 10.5 18.984 5.59 1 97.69 76 THR B O 1
ATOM 1431 N N . GLU B 1 77 ? 9.312 18.734 3.68 1 97.75 77 GLU B N 1
ATOM 1432 C CA . GLU B 1 77 ? 9.023 20.156 3.641 1 97.75 77 GLU B CA 1
ATOM 1433 C C . GLU B 1 77 ? 7.516 20.422 3.646 1 97.75 77 GLU B C 1
ATOM 1435 O O . GLU B 1 77 ? 7.074 21.516 3.961 1 97.75 77 GLU B O 1
ATOM 1440 N N . CYS B 1 78 ? 6.719 19.531 3.318 1 98.19 78 CYS B N 1
ATOM 1441 C CA . CYS B 1 78 ? 5.281 19.719 3.168 1 98.19 78 CYS B CA 1
ATOM 1442 C C . CYS B 1 78 ? 4.617 19.953 4.52 1 98.19 78 CYS B C 1
ATOM 1444 O O . CYS B 1 78 ? 4.617 19.062 5.371 1 98.19 78 CYS B O 1
ATOM 1446 N N . GLU B 1 79 ? 3.982 21.047 4.691 1 97.19 79 GLU B N 1
ATOM 1447 C CA . GLU B 1 79 ? 3.352 21.406 5.961 1 97.19 79 GLU B CA 1
ATOM 1448 C C . GLU B 1 79 ? 2.154 20.5 6.254 1 97.19 79 GLU B C 1
ATOM 1450 O O . GLU B 1 79 ? 1.913 20.141 7.406 1 97.19 79 GLU B O 1
ATOM 1455 N N . ALA B 1 80 ? 1.417 20.25 5.223 1 97.38 80 ALA B N 1
ATOM 1456 C CA . ALA B 1 80 ? 0.263 19.375 5.41 1 97.38 80 ALA B CA 1
ATOM 1457 C C . ALA B 1 80 ? 0.692 18 5.922 1 97.38 80 ALA B C 1
ATOM 1459 O O . ALA B 1 80 ? 0.05 17.438 6.809 1 97.38 80 ALA B O 1
ATOM 1460 N N . HIS B 1 81 ? 1.754 17.438 5.355 1 98.38 81 HIS B N 1
ATOM 1461 C CA . HIS B 1 81 ? 2.252 16.156 5.82 1 98.38 81 HIS B CA 1
ATOM 1462 C C . HIS B 1 81 ? 2.801 16.25 7.238 1 98.38 81 HIS B C 1
ATOM 1464 O O . HIS B 1 81 ? 2.654 15.312 8.031 1 98.38 81 HIS B O 1
ATOM 1470 N N . LEU B 1 82 ? 3.445 17.359 7.562 1 97.94 82 LEU B N 1
ATOM 1471 C CA . LEU B 1 82 ? 3.938 17.562 8.922 1 97.94 82 LEU B CA 1
ATOM 1472 C C . LEU B 1 82 ? 2.799 17.469 9.93 1 97.94 82 LEU B C 1
ATOM 1474 O O . LEU B 1 82 ? 2.945 16.844 10.984 1 97.94 82 LEU B O 1
ATOM 1478 N N . GLU B 1 83 ? 1.724 18.141 9.609 1 97.62 83 GLU B N 1
ATOM 1479 C CA . GLU B 1 83 ? 0.55 18.062 10.477 1 97.62 83 GLU B CA 1
ATOM 1480 C C . GLU B 1 83 ? 0.087 16.625 10.672 1 97.62 83 GLU B C 1
ATOM 1482 O O . GLU B 1 83 ? -0.154 16.188 11.797 1 97.62 83 GLU B O 1
ATOM 1487 N N . LEU B 1 84 ? -0.044 15.93 9.594 1 98 84 LEU B N 1
ATOM 1488 C CA . LEU B 1 84 ? -0.463 14.531 9.594 1 98 84 LEU B CA 1
ATOM 1489 C C . LEU B 1 84 ? 0.495 13.672 10.406 1 98 84 LEU B C 1
ATOM 1491 O O . LEU B 1 84 ? 0.065 12.914 11.281 1 98 84 LEU B O 1
ATOM 1495 N N . ARG B 1 85 ? 1.771 13.844 10.141 1 97.56 85 ARG B N 1
ATOM 1496 C CA . ARG B 1 85 ? 2.783 13.023 10.797 1 97.56 85 ARG B CA 1
ATOM 1497 C C . ARG B 1 85 ? 2.832 13.312 12.297 1 97.56 85 ARG B C 1
ATOM 1499 O O . ARG B 1 85 ? 3.057 12.398 13.094 1 97.56 85 ARG B O 1
ATOM 1506 N N . THR B 1 86 ? 2.66 14.531 12.711 1 98.25 86 THR B N 1
ATOM 1507 C CA . THR B 1 86 ? 2.648 14.914 14.117 1 98.25 86 THR B CA 1
ATOM 1508 C C . THR B 1 86 ? 1.496 14.234 14.859 1 98.25 86 THR B C 1
ATOM 1510 O O . THR B 1 86 ? 1.689 13.672 15.93 1 98.25 86 THR B O 1
ATOM 1513 N N . PHE B 1 87 ? 0.356 14.289 14.297 1 98.75 87 PHE B N 1
ATOM 1514 C CA . PHE B 1 87 ? -0.791 13.602 14.883 1 98.75 87 PHE B CA 1
ATOM 1515 C C . PHE B 1 87 ? -0.54 12.102 14.969 1 98.75 87 PHE B C 1
ATOM 1517 O O . PHE B 1 87 ? -0.738 11.5 16.031 1 98.75 87 PHE B O 1
ATOM 1524 N N . ALA B 1 88 ? -0.09 11.492 13.859 1 98.5 88 ALA B N 1
ATOM 1525 C CA . ALA B 1 88 ? 0.143 10.055 13.797 1 98.5 88 ALA B CA 1
ATOM 1526 C C . ALA B 1 88 ? 1.136 9.609 14.867 1 98.5 88 ALA B C 1
ATOM 1528 O O . ALA B 1 88 ? 0.947 8.57 15.508 1 98.5 88 ALA B O 1
ATOM 1529 N N . LYS B 1 89 ? 2.154 10.367 15.078 1 98.12 89 LYS B N 1
ATOM 1530 C CA . LYS B 1 89 ? 3.172 10.055 16.078 1 98.12 89 LYS B CA 1
ATOM 1531 C C . LYS B 1 89 ? 2.566 9.969 17.469 1 98.12 89 LYS B C 1
ATOM 1533 O O . LYS B 1 89 ? 3.018 9.18 18.312 1 98.12 89 LYS B O 1
ATOM 1538 N N . GLY B 1 90 ? 1.575 10.711 17.688 1 98.38 90 GLY B N 1
ATOM 1539 C CA . GLY B 1 90 ? 0.965 10.773 19 1 98.38 90 GLY B CA 1
ATOM 1540 C C . GLY B 1 90 ? 0.005 9.633 19.266 1 98.38 90 GLY B C 1
ATOM 1541 O O . GLY B 1 90 ? -0.323 9.352 20.422 1 98.38 90 GLY B O 1
ATOM 1542 N N . VAL B 1 91 ? -0.406 8.938 18.203 1 98.38 91 VAL B N 1
ATOM 1543 C CA . VAL B 1 91 ? -1.498 8 18.438 1 98.38 91 VAL B CA 1
ATOM 1544 C C . VAL B 1 91 ? -1.094 6.609 17.969 1 98.38 91 VAL B C 1
ATOM 1546 O O . VAL B 1 91 ? -1.76 5.621 18.297 1 98.38 91 VAL B O 1
ATOM 1549 N N . ASN B 1 92 ? -0.081 6.504 17.125 1 97.88 92 ASN B N 1
ATOM 1550 C CA . ASN B 1 92 ? 0.22 5.18 16.578 1 97.88 92 ASN B CA 1
ATOM 1551 C C . ASN B 1 92 ? 1.047 4.352 17.562 1 97.88 92 ASN B C 1
ATOM 1553 O O . ASN B 1 92 ? 1.811 4.902 18.359 1 97.88 92 ASN B O 1
ATOM 1557 N N . GLN B 1 93 ? 0.891 3.082 17.562 1 98.25 93 GLN B N 1
ATOM 1558 C CA . GLN B 1 93 ? 1.628 2.115 18.359 1 98.25 93 GLN B CA 1
ATOM 1559 C C . GLN B 1 93 ? 2.6 1.312 17.516 1 98.25 93 GLN B C 1
ATOM 1561 O O . GLN B 1 93 ? 3.123 0.285 17.953 1 98.25 93 GLN B O 1
ATOM 1566 N N . GLY B 1 94 ? 2.74 1.612 16.312 1 98.06 94 GLY B N 1
ATOM 1567 C CA . GLY B 1 94 ? 3.572 0.993 15.289 1 98.06 94 GLY B CA 1
ATOM 1568 C C . GLY B 1 94 ? 3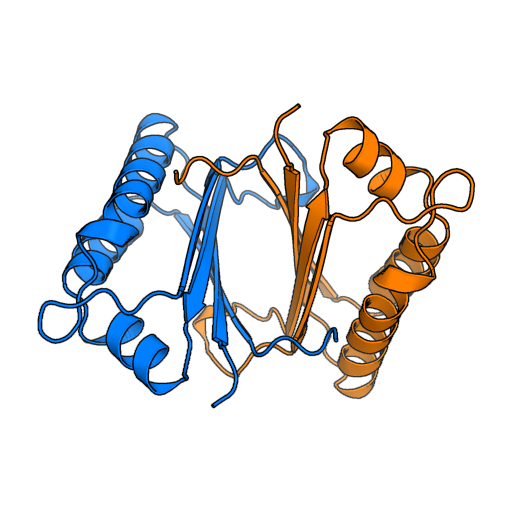.191 1.4 13.875 1 98.06 94 GLY B C 1
ATOM 1569 O O . GLY B 1 94 ? 2.018 1.634 13.586 1 98.06 94 GLY B O 1
ATOM 1570 N N . PHE B 1 95 ? 4.242 1.531 13.117 1 98.56 95 PHE B N 1
ATOM 1571 C CA . PHE B 1 95 ? 3.982 1.866 11.719 1 98.56 95 PHE B CA 1
ATOM 1572 C C . PHE B 1 95 ? 5.043 1.255 10.812 1 98.56 95 PHE B C 1
ATOM 1574 O O . PHE B 1 95 ? 6.074 0.777 11.281 1 98.56 95 PHE B O 1
ATOM 1581 N N . ALA B 1 96 ? 4.75 1.121 9.586 1 98.69 96 ALA B N 1
ATOM 1582 C CA . ALA B 1 96 ? 5.691 0.8 8.516 1 98.69 96 ALA B CA 1
ATOM 1583 C C . ALA B 1 96 ? 5.492 1.723 7.316 1 98.69 96 ALA B C 1
ATOM 1585 O O . ALA B 1 96 ? 4.355 2.041 6.953 1 98.69 96 ALA B O 1
ATOM 1586 N N . MET B 1 97 ? 6.555 2.213 6.777 1 98.88 97 MET B N 1
ATOM 1587 C CA . MET B 1 97 ? 6.516 3.041 5.578 1 98.88 97 MET B CA 1
ATOM 1588 C C . MET B 1 97 ? 7.473 2.504 4.516 1 98.88 97 MET B C 1
ATOM 1590 O O . MET B 1 97 ? 8.664 2.328 4.781 1 98.88 97 MET B O 1
ATOM 1594 N N . ILE B 1 98 ? 6.926 2.199 3.389 1 98.75 98 ILE B N 1
ATOM 1595 C CA . ILE B 1 98 ? 7.688 1.71 2.246 1 98.75 98 ILE B CA 1
ATOM 1596 C C . ILE B 1 98 ? 7.441 2.611 1.038 1 98.75 98 ILE B C 1
ATOM 1598 O O . ILE B 1 98 ? 6.312 3.041 0.797 1 98.75 98 ILE B O 1
ATOM 1602 N N . TYR B 1 99 ? 8.469 2.941 0.306 1 98.81 99 TYR B N 1
ATOM 1603 C CA . TYR B 1 99 ? 8.273 3.572 -0.996 1 98.81 99 TYR B CA 1
ATOM 1604 C C . TYR B 1 99 ? 9.062 2.848 -2.076 1 98.81 99 TYR B C 1
ATOM 1606 O O . TYR B 1 99 ? 10.109 2.26 -1.796 1 98.81 99 TYR B O 1
ATOM 1614 N N . PHE B 1 100 ? 8.547 2.898 -3.24 1 98.75 100 PHE B N 1
ATOM 1615 C CA . PHE B 1 100 ? 9.07 2.08 -4.324 1 98.75 100 PHE B CA 1
ATOM 1616 C C . PHE B 1 100 ? 8.68 2.656 -5.68 1 98.75 100 PHE B C 1
ATOM 1618 O O . PHE B 1 100 ? 7.859 3.574 -5.754 1 98.75 100 PHE B O 1
ATOM 1625 N N . GLU B 1 101 ? 9.367 2.17 -6.695 1 98.12 101 GLU B N 1
ATOM 1626 C CA . GLU B 1 101 ? 8.984 2.389 -8.086 1 98.12 101 GLU B CA 1
ATOM 1627 C C . GLU B 1 101 ? 8.281 1.162 -8.664 1 98.12 101 GLU B C 1
ATOM 1629 O O . GLU B 1 101 ? 8.805 0.049 -8.594 1 98.12 101 GLU B O 1
ATOM 1634 N N . ASN B 1 102 ? 7.102 1.419 -9.211 1 98.19 102 ASN B N 1
ATOM 1635 C CA . ASN B 1 102 ? 6.328 0.324 -9.789 1 98.19 102 ASN B CA 1
ATOM 1636 C C . ASN B 1 102 ? 7.098 -0.374 -10.906 1 98.19 102 ASN B C 1
ATOM 1638 O O . ASN B 1 102 ? 7.613 0.281 -11.812 1 98.19 102 ASN B O 1
ATOM 1642 N N . GLU B 1 103 ? 7.148 -1.702 -10.859 1 97.75 103 GLU B N 1
ATOM 1643 C CA . GLU B 1 103 ? 7.844 -2.473 -11.883 1 97.75 103 GLU B CA 1
ATOM 1644 C C . GLU B 1 103 ? 6.859 -3.232 -12.766 1 97.75 103 GLU B C 1
ATOM 1646 O O . GLU B 1 103 ? 7.262 -3.9 -13.719 1 97.75 103 GLU B O 1
ATOM 1651 N N . VAL B 1 104 ? 5.57 -3.123 -12.398 1 94.62 104 VAL B N 1
ATOM 1652 C CA . VAL B 1 104 ? 4.543 -3.822 -13.164 1 94.62 104 VAL B CA 1
ATOM 1653 C C . VAL B 1 104 ? 4.074 -2.943 -14.32 1 94.62 104 VAL B C 1
ATOM 1655 O O . VAL B 1 104 ? 3.775 -1.761 -14.125 1 94.62 104 VAL B O 1
ATOM 1658 N N . VAL B 1 105 ? 4.254 -3.328 -15.516 1 77 105 VAL B N 1
ATOM 1659 C CA . VAL B 1 105 ? 3.916 -2.561 -16.719 1 77 105 VAL B CA 1
ATOM 1660 C C . VAL B 1 105 ? 2.459 -2.811 -17.094 1 77 105 VAL B C 1
ATOM 1662 O O .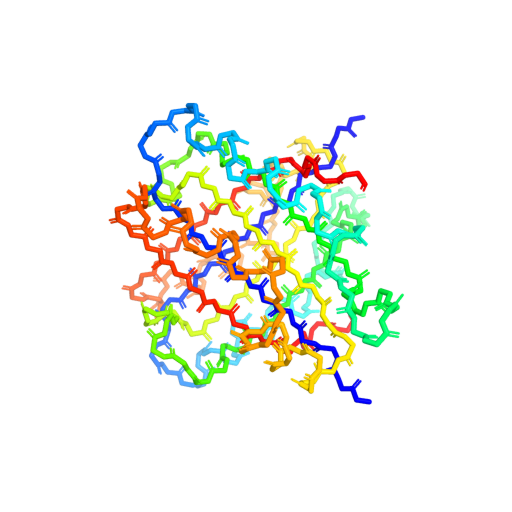 VAL B 1 105 ? 1.963 -3.932 -16.969 1 77 105 VAL B O 1
#

Secondary structure (DSSP, 8-state):
---EEEEEEEEE--HHHHHHHHHHHHTHHHH-EETTEE-EEEEEEEEPPS-GGGTT--EEEEEEESSHHHHHHHHHT-HHHHHHHHHHHHHEEEEEEEEE-----/---EEEEEEEEE--HHHHHHHHHHHHTHHHH-EETTEE-EEEEEEEEPPS-GGGTT--EEEEEEESSHHHHHHHHHT-HHHHHHHHHHHHHEEEEEEEEE-----

Nearest PDB structures (foldseek):
  2q3p-assembly1_A  TM=8.182E-01  e=1.282E-07  Arabidopsis thaliana
  7w6e-assembly1_A  TM=8.045E-01  e=1.822E-07  Cannabis sativa
  5b0g-assembly1_A-2  TM=8.238E-01  e=2.290E-06  Cannabis sativa
  8ozo-assembly1_A  TM=7.855E-01  e=2.134E-06  Populus tremula
  5b0e-assembly1_A  TM=8.213E-01  e=3.491E-06  Cannabis sativa

Solvent-accessible surface area (backbone atoms only — not comparable to full-atom values): 11029 Å² total; per-residue (Å²): 118,65,45,31,40,36,39,38,38,29,19,41,85,49,67,70,58,45,51,50,54,42,52,51,58,50,42,36,77,77,57,37,49,59,95,85,32,73,57,67,72,44,66,40,26,25,56,42,53,93,52,82,52,23,68,72,42,36,33,41,37,39,37,32,19,57,23,65,66,51,45,49,39,47,75,75,66,31,63,50,48,49,54,48,51,55,55,47,67,73,55,43,80,44,69,35,39,40,40,29,47,68,68,40,124,118,66,47,30,39,37,41,38,38,29,20,40,83,49,67,67,57,45,51,50,52,42,52,51,57,50,42,36,77,77,56,36,49,58,95,85,31,73,57,67,71,44,66,40,27,24,56,43,53,94,52,82,52,23,70,71,42,35,35,41,36,39,38,31,18,58,24,64,66,51,44,50,40,46,76,74,65,29,64,50,48,49,55,47,50,55,55,45,66,74,57,44,80,45,68,36,38,41,39,28,48,68,68,40,126

Organism: Gibberella zeae (strain ATCC MYA-4620 / CBS 123657 / FGSC 9075 / NRRL 31084 / PH-1) (NCBI:txid229533)

Radius of gyration: 16.62 Å; Cα contacts (8 Å, |Δi|>4): 443; chains: 2; bounding box: 37×48×38 Å